Protein AF-A0A6N9FFL3-F1 (afdb_monomer_lite)

Radius of gyration: 21.03 Å; chains: 1; bounding box: 51×29×60 Å

Foldseek 3Di:
DDDDLVNLLPDLDQDAAEDEEEPVRCPDPCNVVVVVVCVLQQHWYWYAYPVRDIDTPGGGDRNLLHDHPVNVVVLCPPPDPVLSVQLVVLVVVCSVPLLSSLQSLLVSLLLLLLQLVVQCCVVVQDPPVCNPDDSLVSLVVLLVRPLLVVLNVLSVLNNVLCVPRNVLSPDDQPDDVSVSVNVSCSNVSSSSSSVSLVSNLVSSVVSPGNSDGDDD

Structure (mmCIF, N/CA/C/O backbone):
data_AF-A0A6N9FFL3-F1
#
_entry.id   AF-A0A6N9FFL3-F1
#
loop_
_atom_site.group_PDB
_atom_site.id
_atom_site.type_symbol
_atom_site.label_atom_id
_atom_site.label_alt_id
_atom_site.label_comp_id
_atom_site.label_asym_id
_atom_site.label_entity_id
_atom_site.label_seq_id
_atom_site.pdbx_PDB_ins_code
_atom_site.Cartn_x
_atom_site.Cartn_y
_atom_site.Cartn_z
_atom_site.occupancy
_atom_site.B_iso_or_equiv
_atom_site.auth_seq_id
_atom_site.auth_comp_id
_atom_site.auth_asym_id
_atom_site.auth_atom_id
_atom_site.pdbx_PDB_model_num
ATOM 1 N N . MET A 1 1 ? -29.767 -11.881 19.575 1.00 35.44 1 MET A N 1
ATOM 2 C CA . MET A 1 1 ? -29.289 -12.276 18.231 1.00 35.44 1 MET A CA 1
ATOM 3 C C . MET A 1 1 ? -27.770 -12.431 18.293 1.00 35.44 1 MET A C 1
ATOM 5 O O . MET A 1 1 ? -27.096 -11.441 18.534 1.00 35.44 1 MET A O 1
ATOM 9 N N . LYS A 1 2 ? -27.218 -13.652 18.190 1.00 40.00 2 LYS A N 1
ATOM 10 C CA . LYS A 1 2 ? -25.757 -13.858 18.098 1.00 40.00 2 LYS A CA 1
ATOM 11 C C . LYS A 1 2 ? -25.355 -13.720 16.627 1.00 40.00 2 LYS A C 1
ATOM 13 O O . LYS A 1 2 ? -25.460 -14.690 15.888 1.00 40.00 2 LYS A O 1
ATOM 18 N N . LEU A 1 3 ? -24.954 -12.523 16.206 1.00 45.78 3 LEU A N 1
ATOM 19 C CA . LEU A 1 3 ? -24.340 -12.321 14.891 1.00 45.78 3 LEU A CA 1
ATOM 20 C C . LEU A 1 3 ? -22.931 -12.921 14.914 1.00 45.78 3 LEU A C 1
ATOM 22 O O . LEU A 1 3 ? -22.097 -12.500 15.717 1.00 45.78 3 LEU A O 1
ATOM 26 N N . LYS A 1 4 ? -22.659 -13.924 14.072 1.00 58.00 4 LYS A N 1
ATOM 27 C CA . LYS A 1 4 ? -21.290 -14.424 13.887 1.00 58.00 4 LYS A CA 1
ATOM 28 C C . LYS A 1 4 ? -20.550 -13.463 12.960 1.00 58.00 4 LYS A C 1
ATOM 30 O O . LYS A 1 4 ? -21.136 -12.936 12.022 1.00 58.00 4 LYS A O 1
ATOM 35 N N . SER A 1 5 ? -19.249 -13.265 13.181 1.00 54.56 5 SER A N 1
ATOM 36 C CA . SER A 1 5 ? -18.427 -12.345 12.371 1.00 54.56 5 SER A CA 1
ATOM 37 C C . SER A 1 5 ? -18.530 -12.611 10.858 1.00 54.56 5 SER A C 1
ATOM 39 O O . SER A 1 5 ? -18.576 -11.663 10.079 1.00 54.56 5 SER A O 1
ATOM 41 N N . ASN A 1 6 ? -18.648 -13.880 10.445 1.00 58.22 6 ASN A N 1
ATOM 42 C CA . ASN A 1 6 ? -18.834 -14.247 9.037 1.00 58.22 6 ASN A CA 1
ATOM 43 C C . ASN A 1 6 ? -20.167 -13.770 8.445 1.00 58.22 6 ASN A C 1
ATOM 45 O O . ASN A 1 6 ? -20.182 -13.369 7.285 1.00 58.22 6 ASN A O 1
ATOM 49 N N . ASP A 1 7 ? -21.249 -13.754 9.225 1.00 58.28 7 ASP A N 1
ATOM 50 C CA . ASP A 1 7 ? -22.569 -13.323 8.748 1.00 58.28 7 ASP A CA 1
ATOM 51 C C . ASP A 1 7 ? -22.580 -11.809 8.486 1.00 58.28 7 ASP A C 1
ATOM 53 O O . ASP A 1 7 ? -23.215 -11.328 7.554 1.00 58.28 7 ASP A O 1
ATOM 57 N N . VAL A 1 8 ? -21.810 -11.051 9.276 1.00 58.59 8 VAL A N 1
ATOM 58 C CA . VAL A 1 8 ? -21.695 -9.591 9.148 1.00 58.59 8 VAL A CA 1
ATOM 59 C C . VAL A 1 8 ? -20.849 -9.181 7.939 1.00 58.59 8 VAL A C 1
ATOM 61 O O . VAL A 1 8 ? -21.113 -8.153 7.322 1.00 58.59 8 VAL A O 1
ATOM 64 N N . ARG A 1 9 ? -19.854 -9.995 7.561 1.00 55.69 9 ARG A N 1
ATOM 65 C CA . ARG A 1 9 ? -18.986 -9.742 6.394 1.00 55.69 9 ARG A CA 1
ATOM 66 C C . ARG A 1 9 ? -19.702 -9.904 5.051 1.00 55.69 9 ARG A C 1
ATOM 68 O O . ARG A 1 9 ? -19.214 -9.381 4.058 1.00 55.69 9 ARG A O 1
ATOM 75 N N . GLN A 1 10 ? -20.819 -10.633 5.017 1.00 58.97 10 GLN A N 1
ATOM 76 C CA . GLN A 1 10 ? -21.614 -10.857 3.804 1.00 58.97 10 GLN A CA 1
ATOM 77 C C . GLN A 1 10 ? -22.706 -9.802 3.597 1.00 58.97 10 GLN A C 1
ATOM 79 O O . GLN A 1 10 ? -23.387 -9.816 2.572 1.00 58.97 10 GLN A O 1
ATOM 84 N N . VAL A 1 11 ? -22.893 -8.884 4.552 1.00 59.69 11 VAL A N 1
ATOM 85 C CA . VAL A 1 11 ? -23.876 -7.813 4.405 1.00 59.69 11 VAL A CA 1
ATOM 86 C C . VAL A 1 11 ? -23.344 -6.797 3.392 1.00 59.69 11 VAL A C 1
ATOM 88 O O . VAL A 1 11 ? -22.235 -6.295 3.569 1.00 59.69 11 VAL A O 1
ATOM 91 N N . PRO A 1 12 ? -24.113 -6.461 2.339 1.00 55.09 12 PRO A N 1
ATOM 92 C CA . PRO A 1 12 ? -23.655 -5.523 1.316 1.00 55.09 12 PRO A CA 1
ATOM 93 C C . PRO A 1 12 ? -23.400 -4.126 1.900 1.00 55.09 12 PRO A C 1
ATOM 95 O O . PRO A 1 12 ? -22.495 -3.417 1.482 1.00 55.09 12 PRO A O 1
ATOM 98 N N . GLN A 1 13 ? -24.155 -3.721 2.919 1.00 64.44 13 GLN A N 1
ATOM 99 C CA . GLN A 1 13 ? -23.981 -2.417 3.550 1.00 64.44 13 GLN A CA 1
ATOM 100 C C . GLN A 1 13 ? -22.823 -2.425 4.564 1.00 64.44 13 GLN A C 1
ATOM 102 O O . GLN A 1 13 ? -22.714 -3.369 5.347 1.00 64.44 13 GLN A O 1
ATOM 107 N N . PRO A 1 14 ? -21.984 -1.369 4.616 1.00 69.44 14 PRO A N 1
ATOM 108 C CA . PRO A 1 14 ? -20.939 -1.255 5.626 1.00 69.44 14 PRO A CA 1
ATOM 109 C C . PRO A 1 14 ? -21.555 -1.228 7.030 1.00 69.44 14 PRO A C 1
ATOM 111 O O . PRO A 1 14 ? -22.291 -0.305 7.371 1.00 69.44 14 PRO A O 1
ATOM 114 N N . ILE A 1 15 ? -21.247 -2.234 7.851 1.00 76.06 15 ILE A N 1
ATOM 115 C CA . ILE A 1 15 ? -21.696 -2.298 9.246 1.00 76.06 15 ILE A CA 1
ATOM 116 C C . ILE A 1 15 ? -20.574 -1.811 10.156 1.00 76.06 15 ILE A C 1
ATOM 118 O O . ILE A 1 15 ? -19.506 -2.423 10.214 1.00 76.06 15 ILE A O 1
ATOM 122 N N . ALA A 1 16 ? -20.846 -0.737 10.892 1.00 83.94 16 ALA A N 1
ATOM 123 C CA . ALA A 1 16 ? -20.054 -0.297 12.032 1.00 83.94 16 ALA A CA 1
ATOM 124 C C . ALA A 1 16 ? -20.687 -0.844 13.319 1.00 83.94 16 ALA A C 1
ATOM 126 O O . ALA A 1 16 ? -21.899 -0.731 13.508 1.00 83.94 16 ALA A O 1
ATOM 127 N N . ILE A 1 17 ? -19.882 -1.446 14.198 1.00 85.50 17 ILE A N 1
ATOM 128 C CA . ILE A 1 17 ? -20.358 -1.973 15.482 1.00 85.50 17 ILE A CA 1
ATOM 129 C C . ILE A 1 17 ? -19.698 -1.195 16.608 1.00 85.50 17 ILE A C 1
ATOM 131 O O . ILE A 1 17 ? -18.473 -1.137 16.682 1.00 85.50 17 ILE A O 1
ATOM 135 N N . TYR A 1 18 ? -20.517 -0.654 17.503 1.00 89.94 18 TYR A N 1
ATOM 136 C CA . TYR A 1 18 ? -20.064 -0.001 18.722 1.00 89.94 18 TYR A CA 1
ATOM 137 C C . TYR A 1 18 ? -20.365 -0.882 19.930 1.00 89.94 18 TYR A C 1
ATOM 139 O O . TYR A 1 18 ? -21.498 -1.327 20.125 1.00 89.94 18 TYR A O 1
ATOM 147 N N . ALA A 1 19 ? -19.343 -1.127 20.743 1.00 91.06 19 ALA A N 1
ATOM 148 C CA . ALA A 1 19 ? -19.513 -1.592 22.107 1.00 91.06 19 ALA A CA 1
ATOM 149 C C . ALA A 1 19 ? -19.727 -0.378 23.020 1.00 91.06 19 ALA A C 1
ATOM 151 O O . ALA A 1 19 ? -19.145 0.685 22.803 1.00 91.06 19 ALA A O 1
ATOM 152 N N . VAL A 1 20 ? -20.555 -0.545 24.047 1.00 91.31 20 VAL A N 1
ATOM 153 C CA . VAL A 1 20 ? -20.794 0.478 25.068 1.00 91.31 20 VAL A CA 1
ATOM 154 C C . VAL A 1 20 ? -20.274 -0.057 26.393 1.00 91.31 20 VAL A C 1
ATOM 156 O O . VAL A 1 20 ? -20.607 -1.179 26.776 1.00 91.31 20 VAL A O 1
ATOM 159 N N . CYS A 1 21 ? -19.435 0.720 27.073 1.00 91.25 21 CYS A N 1
ATOM 160 C CA . CYS A 1 21 ? -18.782 0.319 28.314 1.00 91.25 21 CYS A CA 1
ATOM 161 C C . CYS A 1 21 ? -18.837 1.461 29.342 1.00 91.25 21 CYS A C 1
ATOM 163 O O . CYS A 1 21 ? -18.486 2.589 29.000 1.00 91.25 21 CYS A O 1
ATOM 165 N N . PRO A 1 22 ? -19.242 1.210 30.598 1.00 93.06 22 PRO A N 1
ATOM 166 C CA . PRO A 1 22 ? -19.083 2.194 31.665 1.00 93.06 22 PRO A CA 1
ATOM 167 C C . PRO A 1 22 ? -17.603 2.540 31.884 1.00 93.06 22 PRO A C 1
ATOM 169 O O . PRO A 1 22 ? -16.758 1.641 31.873 1.00 93.06 22 PRO A O 1
ATOM 172 N N . GLU A 1 23 ? -17.270 3.807 32.140 1.00 88.94 23 GLU A N 1
ATOM 173 C CA . GLU A 1 23 ? -15.870 4.228 32.354 1.00 88.94 23 GLU A CA 1
ATOM 174 C C . GLU A 1 23 ? -15.169 3.432 33.464 1.00 88.94 23 GLU A C 1
ATOM 176 O O . GLU A 1 23 ? -14.036 2.973 33.307 1.00 88.94 23 GLU A O 1
ATOM 181 N N . GLU A 1 24 ? -15.881 3.186 34.559 1.00 87.50 24 GLU A N 1
ATOM 182 C CA . GLU A 1 24 ? -15.395 2.425 35.712 1.00 87.50 24 GLU A CA 1
ATOM 183 C C . GLU A 1 24 ? -15.073 0.969 35.365 1.00 87.50 24 GLU A C 1
ATOM 185 O O . GLU A 1 24 ? -14.197 0.347 35.969 1.00 87.50 24 GLU A O 1
ATOM 190 N N . ALA A 1 25 ? -15.780 0.400 34.384 1.00 87.50 25 ALA A N 1
ATOM 191 C CA . ALA A 1 25 ? -15.525 -0.956 33.933 1.00 87.50 25 ALA A CA 1
ATOM 192 C C . ALA A 1 25 ? -14.205 -1.030 33.157 1.00 87.50 25 ALA A C 1
ATOM 194 O O . ALA A 1 25 ? -13.466 -1.991 33.351 1.00 87.50 25 ALA A O 1
ATOM 195 N N . LEU A 1 26 ? -13.856 -0.010 32.365 1.00 87.81 26 LEU A N 1
ATOM 196 C CA . LEU A 1 26 ? -12.582 0.031 31.640 1.00 87.81 26 LEU A CA 1
ATOM 197 C C . LEU A 1 26 ? -11.368 0.114 32.584 1.00 87.81 26 LEU A C 1
ATOM 199 O O . LEU A 1 26 ? -10.309 -0.425 32.265 1.00 87.81 26 LEU A O 1
ATOM 203 N N . ALA A 1 27 ? -11.527 0.742 33.753 1.00 85.81 27 ALA A N 1
ATOM 204 C CA . ALA A 1 27 ? -10.471 0.863 34.760 1.00 85.81 27 ALA A CA 1
ATOM 205 C C . ALA A 1 27 ? -10.121 -0.469 35.456 1.00 85.81 27 ALA A C 1
ATOM 207 O O . ALA A 1 27 ? -9.099 -0.561 36.141 1.00 85.81 27 ALA A O 1
ATOM 208 N N . LYS A 1 28 ? -10.941 -1.518 35.295 1.00 90.88 28 LYS A N 1
ATOM 209 C CA . LYS A 1 28 ? -10.678 -2.829 35.903 1.00 90.88 28 LYS A CA 1
ATOM 210 C C . LYS A 1 28 ? -9.479 -3.522 35.235 1.00 90.88 28 LYS A C 1
ATOM 212 O O . LYS A 1 28 ? -9.299 -3.410 34.017 1.00 90.88 28 LYS A O 1
ATOM 217 N N . PRO A 1 29 ? -8.686 -4.308 35.990 1.00 88.75 29 PRO A N 1
ATOM 218 C CA . PRO A 1 29 ? -7.559 -5.050 35.434 1.00 88.75 29 PRO A CA 1
ATOM 219 C C . PRO A 1 29 ? -7.961 -5.896 34.218 1.00 88.75 29 PRO A C 1
ATOM 221 O O . PRO A 1 29 ? -8.961 -6.611 34.246 1.00 88.75 29 PRO A O 1
ATOM 224 N N . GLY A 1 30 ? -7.182 -5.800 33.139 1.00 86.12 30 GLY A N 1
ATOM 225 C CA . GLY A 1 30 ? -7.401 -6.549 31.896 1.00 86.12 30 GLY A CA 1
ATOM 226 C C . GLY A 1 30 ? -8.416 -5.939 30.920 1.00 86.12 30 GLY A C 1
ATOM 227 O O . GLY A 1 30 ? -8.381 -6.286 29.742 1.00 86.12 30 GLY A O 1
ATOM 228 N N . GLN A 1 31 ? -9.254 -4.985 31.335 1.00 89.00 31 GLN A N 1
ATOM 229 C CA . GLN A 1 31 ? -10.282 -4.409 30.452 1.00 89.00 31 GLN A CA 1
ATOM 230 C C . GLN A 1 31 ? -9.704 -3.485 29.378 1.00 89.00 31 GLN A C 1
ATOM 232 O O . GLN A 1 31 ? -10.221 -3.436 28.265 1.00 89.00 31 GLN A O 1
ATOM 237 N N . VAL A 1 32 ? -8.566 -2.842 29.653 1.00 86.94 32 VAL A N 1
ATOM 238 C CA . VAL A 1 32 ? -7.787 -2.127 28.628 1.00 86.94 32 VAL A CA 1
ATOM 239 C C . VAL A 1 32 ? -7.285 -3.084 27.539 1.00 86.94 32 VAL A C 1
ATOM 241 O O . VAL A 1 32 ? -7.298 -2.750 26.362 1.00 86.94 32 VAL A O 1
ATOM 244 N N . ALA A 1 33 ? -6.868 -4.303 27.894 1.00 88.38 33 ALA A N 1
ATOM 245 C CA . ALA A 1 33 ? -6.424 -5.274 26.895 1.00 88.38 33 ALA A CA 1
ATOM 246 C C . ALA A 1 33 ? -7.600 -5.782 26.041 1.00 88.38 33 ALA A C 1
ATOM 248 O O . ALA A 1 33 ? -7.456 -5.941 24.830 1.00 88.38 33 ALA A O 1
ATOM 249 N N . GLU A 1 34 ? -8.770 -5.996 26.647 1.00 87.88 34 GLU A N 1
ATOM 250 C CA . GLU A 1 34 ? -9.991 -6.362 25.917 1.00 87.88 34 GLU A CA 1
ATOM 251 C C . GLU A 1 34 ? -10.486 -5.231 25.004 1.00 87.88 34 GLU A C 1
ATOM 253 O O . GLU A 1 34 ? -10.875 -5.494 23.865 1.00 87.88 34 GLU A O 1
ATOM 258 N N . SER A 1 35 ? -10.405 -3.967 25.432 1.00 88.75 35 SER A N 1
ATOM 259 C CA . SER A 1 35 ? -10.767 -2.837 24.567 1.00 88.75 35 SER A CA 1
ATOM 260 C C . SER A 1 35 ? -9.834 -2.717 23.360 1.00 88.75 35 SER A C 1
ATOM 262 O O . SER A 1 35 ? -10.303 -2.492 22.245 1.00 88.75 35 SER A O 1
ATOM 264 N N . LEU A 1 36 ? -8.534 -2.972 23.533 1.00 87.75 36 LEU A N 1
ATOM 265 C CA . LEU A 1 36 ? -7.585 -3.032 22.418 1.00 87.75 36 LEU A CA 1
ATOM 266 C C . LEU A 1 36 ? -7.882 -4.199 21.459 1.00 87.75 36 LEU A C 1
ATOM 268 O O . LEU A 1 36 ? -7.713 -4.045 20.249 1.00 87.75 36 LEU A O 1
ATOM 272 N N . LYS A 1 37 ? -8.381 -5.344 21.952 1.00 87.00 37 LYS A N 1
ATOM 273 C CA . LYS A 1 37 ? -8.855 -6.443 21.085 1.00 87.00 37 LYS A CA 1
ATOM 274 C C . LYS A 1 37 ? -10.088 -6.039 20.277 1.00 87.00 37 LYS A C 1
ATOM 276 O O . LYS A 1 37 ? -10.155 -6.339 19.087 1.00 87.00 37 LYS A O 1
ATOM 281 N N . LEU A 1 38 ? -11.042 -5.340 20.898 1.00 86.94 38 LEU A N 1
ATOM 282 C CA . LEU A 1 38 ? -12.211 -4.793 20.200 1.00 86.94 38 LEU A CA 1
ATOM 283 C C . LEU A 1 38 ? -11.777 -3.845 19.077 1.00 86.94 38 LEU A C 1
ATOM 285 O O . LEU A 1 38 ? -12.200 -4.020 17.932 1.00 86.94 38 LEU A O 1
ATOM 289 N N . GLN A 1 39 ? -10.865 -2.919 19.379 1.00 87.19 39 GLN A N 1
ATOM 290 C CA . GLN A 1 39 ? -10.300 -1.997 18.395 1.00 87.19 39 GLN A CA 1
ATOM 291 C C . GLN A 1 39 ? -9.604 -2.743 17.247 1.00 87.19 39 GLN A C 1
ATOM 293 O O . GLN A 1 39 ? -9.833 -2.438 16.077 1.00 87.19 39 GLN A O 1
ATOM 298 N N . ALA A 1 40 ? -8.796 -3.763 17.557 1.00 81.62 40 ALA A N 1
ATOM 299 C CA . ALA A 1 40 ? -8.107 -4.580 16.557 1.00 81.62 40 ALA A CA 1
ATOM 300 C C . ALA A 1 40 ? -9.072 -5.338 15.627 1.00 81.62 40 ALA A C 1
ATOM 302 O O . ALA A 1 40 ? -8.718 -5.666 14.495 1.00 81.62 40 ALA A O 1
ATOM 303 N N . HIS A 1 41 ? -10.294 -5.608 16.088 1.00 83.00 41 HIS A N 1
ATOM 304 C CA . HIS A 1 41 ? -11.349 -6.246 15.303 1.00 83.00 41 HIS A CA 1
ATOM 305 C C . HIS A 1 41 ? -12.277 -5.238 14.597 1.00 83.00 41 HIS A C 1
ATOM 307 O O . HIS A 1 41 ? -13.244 -5.654 13.959 1.00 83.00 41 HIS A O 1
ATOM 313 N N . GLY A 1 42 ? -11.989 -3.933 14.685 1.00 79.81 42 GLY A N 1
ATOM 314 C CA . GLY A 1 42 ? -12.743 -2.857 14.034 1.00 79.81 42 GLY A CA 1
ATOM 315 C C . GLY A 1 42 ? -13.984 -2.384 14.788 1.00 79.81 42 GLY A C 1
ATOM 316 O O . GLY A 1 42 ? -14.755 -1.591 14.252 1.00 79.81 42 GLY A O 1
ATOM 317 N N . PHE A 1 43 ? -14.194 -2.842 16.022 1.00 88.12 43 PHE A N 1
ATOM 318 C CA . PHE A 1 43 ? -15.274 -2.325 16.854 1.00 88.12 43 PHE A CA 1
ATOM 319 C C . PHE A 1 43 ? -14.927 -0.913 17.321 1.00 88.12 43 PHE A C 1
ATOM 321 O O . PHE A 1 43 ? -13.774 -0.624 17.634 1.00 88.12 43 PHE A O 1
ATOM 328 N N . GLY A 1 44 ? -15.938 -0.054 17.400 1.00 90.31 44 GLY A N 1
ATOM 329 C CA . GLY A 1 44 ? -15.859 1.209 18.121 1.00 90.31 44 GLY A CA 1
ATOM 330 C C . GLY A 1 44 ? -16.170 0.990 19.594 1.00 90.31 44 GLY A C 1
ATOM 331 O O . GLY A 1 44 ? -16.872 0.038 19.952 1.00 90.31 44 GLY A O 1
ATOM 332 N N . LEU A 1 45 ? -15.676 1.875 20.453 1.00 93.31 45 LEU A N 1
ATOM 333 C CA . LEU A 1 45 ? -16.001 1.851 21.875 1.00 93.31 45 LEU A CA 1
ATOM 334 C C . LEU A 1 45 ? -16.514 3.212 22.321 1.00 93.31 45 LEU A C 1
ATOM 336 O O . LEU A 1 45 ? -15.807 4.217 22.233 1.00 93.31 45 LEU A O 1
ATOM 340 N N . LEU A 1 46 ? -17.738 3.210 22.839 1.00 94.81 46 LEU A N 1
ATOM 341 C CA . LEU A 1 46 ? -18.333 4.338 23.538 1.00 94.81 46 LEU A CA 1
ATOM 342 C C . LEU A 1 46 ? -18.191 4.106 25.039 1.00 94.81 46 LEU A C 1
ATOM 344 O O . LEU A 1 46 ? -18.581 3.056 25.557 1.00 94.81 46 LEU A O 1
ATOM 348 N N . LEU A 1 47 ? -17.629 5.092 25.725 1.00 94.06 47 LEU A N 1
ATOM 349 C CA . LEU A 1 47 ? -17.574 5.138 27.174 1.00 94.06 47 LEU A CA 1
ATOM 350 C C . LEU A 1 47 ? -18.743 5.942 27.708 1.00 94.06 47 LEU A C 1
ATOM 352 O O . LEU A 1 47 ? -19.033 7.009 27.177 1.00 94.06 47 LEU A O 1
ATOM 356 N N . VAL A 1 48 ? -19.393 5.430 28.747 1.00 93.75 48 VAL A N 1
ATOM 357 C CA . VAL A 1 48 ? -20.492 6.116 29.432 1.00 93.75 48 VAL A CA 1
ATOM 358 C C . VAL A 1 48 ? -20.072 6.393 30.865 1.00 93.75 48 VAL A C 1
ATOM 360 O O . VAL A 1 48 ? -19.637 5.480 31.573 1.00 93.75 48 VAL A O 1
ATOM 363 N N . ASP A 1 49 ? -20.168 7.651 31.275 1.00 92.38 49 ASP A N 1
ATOM 364 C CA . ASP A 1 49 ? -19.882 8.056 32.646 1.00 92.38 49 ASP A CA 1
ATOM 365 C C . ASP A 1 49 ? -21.092 7.845 33.577 1.00 92.38 49 ASP A C 1
ATOM 367 O O . ASP A 1 49 ? -22.181 7.441 33.162 1.00 92.38 49 ASP A O 1
ATOM 371 N N . LEU A 1 50 ? -20.903 8.134 34.865 1.00 89.44 50 LEU A N 1
ATOM 372 C CA . LEU A 1 50 ? -21.948 8.008 35.886 1.00 89.44 50 LEU A CA 1
ATOM 373 C C . LEU A 1 50 ? -23.131 8.968 35.697 1.00 89.44 50 LEU A C 1
ATOM 375 O O . LEU A 1 50 ? -24.206 8.730 36.244 1.00 89.44 50 LEU A O 1
ATOM 379 N N . THR A 1 51 ? -22.944 10.051 34.944 1.00 92.00 51 THR A N 1
ATOM 380 C CA . THR A 1 51 ? -23.999 11.024 34.628 1.00 92.00 51 THR A CA 1
ATOM 381 C C . THR A 1 51 ? -24.777 10.647 33.367 1.00 92.00 51 THR A C 1
ATOM 383 O O . THR A 1 51 ? -25.747 11.316 33.014 1.00 92.00 51 THR A O 1
ATOM 386 N N . GLY A 1 52 ? -24.382 9.555 32.703 1.00 88.31 52 GLY A N 1
ATOM 387 C CA . GLY A 1 52 ? -24.967 9.092 31.453 1.00 88.31 52 GLY A CA 1
ATOM 388 C C . GLY A 1 52 ? -24.417 9.803 30.217 1.00 88.31 52 GLY A C 1
ATOM 389 O O . GLY A 1 52 ? -24.964 9.605 29.130 1.00 88.31 52 GLY A O 1
ATOM 390 N N . GLN A 1 53 ? -23.355 10.610 30.335 1.00 93.19 53 GLN A N 1
ATOM 391 C CA . GLN A 1 53 ? -22.705 11.181 29.158 1.00 93.19 53 GLN A CA 1
ATOM 392 C C . GLN A 1 53 ? -21.860 10.128 28.453 1.00 93.19 53 GLN A C 1
ATOM 394 O O . GLN A 1 53 ? -21.061 9.420 29.067 1.00 93.19 53 GLN A O 1
ATOM 399 N N . ALA A 1 54 ? -22.042 10.044 27.136 1.00 93.06 54 ALA A N 1
ATOM 400 C CA . ALA A 1 54 ? -21.296 9.147 26.275 1.00 93.06 54 ALA A CA 1
ATOM 401 C C . ALA A 1 54 ? -20.168 9.900 25.560 1.00 93.06 54 ALA A C 1
ATOM 403 O O . ALA A 1 54 ? -20.405 10.938 24.940 1.00 93.06 54 ALA A O 1
ATOM 404 N N . ARG A 1 55 ? -18.957 9.339 25.576 1.00 93.00 55 ARG A N 1
ATOM 405 C CA . ARG A 1 55 ? -17.831 9.791 24.750 1.00 93.00 55 ARG A CA 1
ATOM 406 C C . ARG A 1 55 ? -17.254 8.642 23.939 1.00 93.00 55 ARG A C 1
ATOM 408 O O . ARG A 1 55 ? -17.168 7.512 24.411 1.00 93.00 55 ARG A O 1
ATOM 415 N N . GLU A 1 56 ? -16.823 8.929 22.720 1.00 92.31 56 GLU A N 1
ATOM 416 C CA . GLU A 1 56 ? -16.118 7.947 21.900 1.00 92.31 56 GLU A CA 1
ATOM 417 C C . GLU A 1 56 ? -14.671 7.804 22.391 1.00 92.31 56 GLU A C 1
ATOM 419 O O . GLU A 1 56 ? -13.949 8.795 22.505 1.00 92.31 56 GLU A O 1
ATOM 424 N N . LEU A 1 57 ? -14.245 6.575 22.703 1.00 90.38 57 LEU A N 1
ATOM 425 C CA . LEU A 1 57 ? -12.837 6.286 22.987 1.00 90.38 57 LEU A CA 1
ATOM 426 C C . LEU A 1 57 ? -12.061 6.025 21.694 1.00 90.38 57 LEU A C 1
ATOM 428 O O . LEU A 1 57 ? -10.951 6.521 21.523 1.00 90.38 57 LEU A O 1
ATOM 432 N N . PHE A 1 58 ? -12.648 5.241 20.791 1.00 88.31 58 PHE A N 1
ATOM 433 C CA . PHE A 1 58 ? -12.166 5.064 19.425 1.00 88.31 58 PHE A CA 1
ATOM 434 C C . PHE A 1 58 ? -13.335 4.742 18.482 1.00 88.31 58 PHE A C 1
ATOM 436 O O . PHE A 1 58 ? -14.280 4.055 18.896 1.00 88.31 58 PHE A O 1
ATOM 443 N N . PRO A 1 59 ? -13.272 5.210 17.223 1.00 87.19 59 PRO A N 1
ATOM 444 C CA . PRO A 1 59 ? -14.329 4.994 16.246 1.00 87.19 59 PRO A CA 1
ATOM 445 C C . PRO A 1 59 ? -14.369 3.544 15.771 1.00 87.19 59 PRO A C 1
ATOM 447 O O . PRO A 1 59 ? -13.358 2.837 15.770 1.00 87.19 59 PRO A O 1
ATOM 450 N N . ALA A 1 60 ? -15.545 3.110 15.324 1.00 86.56 60 ALA A N 1
ATOM 451 C CA . ALA A 1 60 ? -15.691 1.837 14.635 1.00 86.56 60 ALA A CA 1
ATOM 452 C C . ALA A 1 60 ? -15.148 1.933 13.203 1.00 86.56 60 ALA A C 1
ATOM 454 O O . ALA A 1 60 ? -15.391 2.911 12.495 1.00 86.56 60 ALA A O 1
ATOM 455 N N . ILE A 1 61 ? -14.487 0.871 12.747 1.00 82.75 61 ILE A N 1
ATOM 456 C CA . ILE A 1 61 ? -14.149 0.679 11.337 1.00 82.75 61 ILE A CA 1
ATOM 457 C C . ILE A 1 61 ? -15.215 -0.255 10.763 1.00 82.75 61 ILE A C 1
ATOM 459 O O . ILE A 1 61 ? -15.429 -1.333 11.326 1.00 82.75 61 ILE A O 1
ATOM 463 N N . PRO A 1 62 ? -15.894 0.100 9.655 1.00 81.00 62 PRO A N 1
ATOM 464 C CA . PRO A 1 62 ? -16.851 -0.808 9.042 1.00 81.00 62 PRO A CA 1
ATOM 465 C C . PRO A 1 62 ? -16.215 -2.178 8.807 1.00 81.00 62 PRO A C 1
ATOM 467 O O . PRO A 1 62 ? -15.117 -2.259 8.262 1.00 81.00 62 PRO A O 1
ATOM 470 N N . LEU A 1 63 ? -16.882 -3.261 9.203 1.00 77.31 63 LEU A N 1
ATOM 471 C CA . LEU A 1 63 ? -16.241 -4.582 9.266 1.00 77.31 63 LEU A CA 1
ATOM 472 C C . LEU A 1 63 ? -15.725 -5.084 7.911 1.00 77.31 63 LEU A C 1
ATOM 474 O O . LEU A 1 63 ? -14.711 -5.776 7.855 1.00 77.31 63 LEU A O 1
ATOM 478 N N . VAL A 1 64 ? -16.378 -4.684 6.819 1.00 77.81 64 VAL A N 1
ATOM 479 C CA . VAL A 1 64 ? -15.927 -4.943 5.441 1.00 77.81 64 VAL A CA 1
ATOM 480 C C . VAL A 1 64 ? -14.592 -4.256 5.108 1.00 77.81 64 VAL A C 1
ATOM 482 O O . VAL A 1 64 ? -13.857 -4.721 4.244 1.00 77.81 64 VAL A O 1
ATOM 485 N N . GLN A 1 65 ? -14.248 -3.182 5.822 1.00 83.50 65 GLN A N 1
ATOM 486 C CA . GLN A 1 65 ? -13.004 -2.428 5.671 1.00 83.50 65 GLN A CA 1
ATOM 487 C C . GLN A 1 65 ? -11.892 -2.892 6.612 1.00 83.50 65 GLN A C 1
ATOM 489 O O . GLN A 1 65 ? -10.751 -2.475 6.435 1.00 83.50 65 GLN A O 1
ATOM 494 N N . VAL A 1 66 ? -12.172 -3.762 7.586 1.00 86.44 66 VAL A N 1
ATOM 495 C CA . VAL A 1 66 ? -1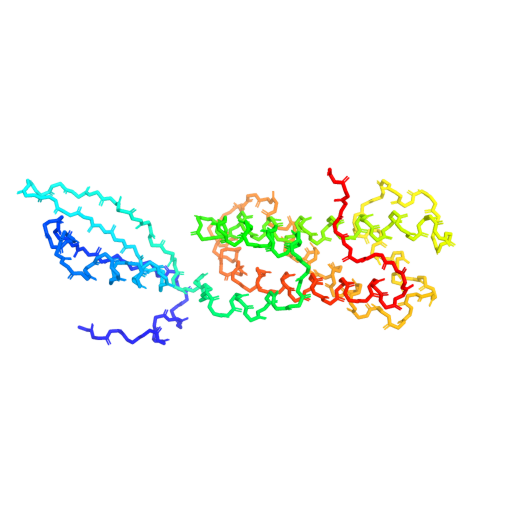1.160 -4.211 8.549 1.00 86.44 66 VAL A CA 1
ATOM 496 C C . VAL A 1 66 ? -10.099 -5.066 7.855 1.00 86.44 66 VAL A C 1
ATOM 498 O O . VAL A 1 66 ? -10.392 -6.075 7.208 1.00 86.44 66 VAL A O 1
ATOM 501 N N . ILE A 1 67 ? -8.841 -4.676 8.045 1.00 88.94 67 ILE A N 1
ATOM 502 C CA . ILE A 1 67 ? -7.667 -5.472 7.695 1.00 88.94 67 ILE A CA 1
ATOM 503 C C . ILE A 1 67 ? -7.032 -5.924 9.016 1.00 88.94 67 ILE A C 1
ATOM 505 O O . ILE A 1 67 ? -6.495 -5.088 9.747 1.00 88.94 67 ILE A O 1
ATOM 509 N N . PRO A 1 68 ? -7.109 -7.221 9.361 1.00 87.69 68 PRO A N 1
ATOM 510 C CA . PRO A 1 68 ? -6.452 -7.767 10.539 1.00 87.69 68 PRO A CA 1
ATOM 511 C C . PRO A 1 68 ? -4.952 -7.470 10.538 1.00 87.69 68 PRO A C 1
ATOM 513 O O . PRO A 1 68 ? -4.281 -7.560 9.508 1.00 87.69 68 PRO A O 1
ATOM 516 N N . GLN A 1 69 ? -4.401 -7.170 11.714 1.00 86.94 69 GLN A N 1
ATOM 517 C CA . GLN A 1 69 ? -2.992 -6.799 11.824 1.00 86.94 69 GLN A CA 1
ATOM 518 C C . GLN A 1 69 ? -2.041 -7.927 11.396 1.00 86.94 69 GLN A C 1
ATOM 520 O O . GLN A 1 69 ? -0.968 -7.648 10.865 1.00 86.94 69 GLN A O 1
ATOM 525 N N . ASP A 1 70 ? -2.432 -9.187 11.579 1.00 88.25 70 ASP A N 1
ATOM 526 C CA . ASP A 1 70 ? -1.633 -10.332 11.139 1.00 88.25 70 ASP A CA 1
ATOM 527 C C . ASP A 1 70 ? -1.635 -10.486 9.612 1.00 88.25 70 ASP A C 1
ATOM 529 O O . ASP A 1 70 ? -0.573 -10.713 9.034 1.00 88.25 70 ASP A O 1
ATOM 533 N N . GLU A 1 71 ? -2.774 -10.242 8.948 1.00 90.94 71 GLU A N 1
ATOM 534 C CA . GLU A 1 71 ? -2.855 -10.187 7.477 1.00 90.94 71 GLU A CA 1
ATOM 535 C C . GLU A 1 71 ? -1.942 -9.072 6.940 1.00 90.94 71 GLU A C 1
ATOM 537 O O . GLU A 1 71 ? -1.149 -9.287 6.023 1.00 90.94 71 GLU A O 1
ATOM 542 N N . PHE A 1 72 ? -1.973 -7.890 7.565 1.00 93.19 72 PHE A N 1
ATOM 543 C CA . PHE A 1 72 ? -1.082 -6.786 7.208 1.00 93.19 72 PHE A CA 1
ATOM 544 C C . PHE A 1 72 ? 0.408 -7.134 7.408 1.00 93.19 72 PHE A C 1
ATOM 546 O O . PHE A 1 72 ? 1.239 -6.892 6.525 1.00 93.19 72 PHE A O 1
ATOM 553 N N . LYS A 1 73 ? 0.772 -7.731 8.551 1.00 92.56 73 LYS A N 1
ATOM 554 C CA . LYS A 1 73 ? 2.152 -8.166 8.841 1.00 92.56 73 LYS A CA 1
ATOM 555 C C . LYS A 1 73 ? 2.647 -9.204 7.836 1.00 92.56 73 LYS A C 1
ATOM 557 O O . LYS A 1 73 ? 3.802 -9.143 7.416 1.00 92.56 73 LYS A O 1
ATOM 562 N N . GLU A 1 74 ? 1.789 -10.137 7.438 1.00 92.38 74 GLU A N 1
ATOM 563 C CA . GLU A 1 74 ? 2.110 -11.139 6.425 1.00 92.38 74 GLU A CA 1
ATOM 564 C C . GLU A 1 74 ? 2.389 -10.482 5.066 1.00 92.38 74 GLU A C 1
ATOM 566 O O . GLU A 1 74 ? 3.441 -10.721 4.470 1.00 92.38 74 GLU A O 1
ATOM 571 N N . LYS A 1 75 ? 1.502 -9.587 4.609 1.00 91.94 75 LYS A N 1
ATOM 572 C CA . LYS A 1 75 ? 1.632 -8.886 3.318 1.00 91.94 75 LYS A CA 1
ATOM 573 C C . LYS A 1 75 ? 2.840 -7.948 3.246 1.00 91.94 75 LYS A C 1
ATOM 575 O O . LYS A 1 75 ? 3.339 -7.679 2.157 1.00 91.94 75 LYS A O 1
ATOM 580 N N . THR A 1 76 ? 3.327 -7.457 4.384 1.00 93.81 76 THR A N 1
ATOM 581 C CA . THR A 1 76 ? 4.490 -6.551 4.469 1.00 93.81 76 THR A CA 1
ATOM 582 C C . THR A 1 76 ? 5.813 -7.268 4.750 1.00 93.81 76 THR A C 1
ATOM 584 O O . THR A 1 76 ? 6.878 -6.636 4.846 1.00 93.81 76 THR A O 1
ATOM 587 N N . ARG A 1 77 ? 5.785 -8.601 4.854 1.00 92.44 77 ARG A N 1
ATOM 588 C CA . ARG A 1 77 ? 6.981 -9.418 5.046 1.00 92.44 77 ARG A CA 1
ATOM 589 C C . ARG A 1 77 ? 7.927 -9.264 3.851 1.00 92.44 77 ARG A C 1
ATOM 591 O O . ARG A 1 77 ? 7.518 -9.303 2.699 1.00 92.44 77 ARG A O 1
ATOM 598 N N . GLY A 1 78 ? 9.218 -9.074 4.127 1.00 88.25 78 GLY A N 1
ATOM 599 C CA . GLY A 1 78 ? 10.247 -8.909 3.088 1.00 88.25 78 GLY A CA 1
ATOM 600 C C . GLY A 1 78 ? 10.424 -7.481 2.549 1.00 88.25 78 GLY A C 1
ATOM 601 O O . GLY A 1 78 ? 11.388 -7.223 1.820 1.00 88.25 78 GLY A O 1
ATOM 602 N N . LEU A 1 79 ? 9.576 -6.524 2.950 1.00 91.19 79 LEU A N 1
ATOM 603 C CA . LEU A 1 79 ? 9.822 -5.103 2.684 1.00 91.19 79 LEU A CA 1
ATOM 604 C C . LEU A 1 79 ? 11.032 -4.603 3.491 1.00 91.19 79 LEU A C 1
ATOM 606 O O . LEU A 1 79 ? 11.259 -5.043 4.626 1.00 91.19 79 LEU A O 1
ATOM 610 N N . SER A 1 80 ? 11.800 -3.673 2.911 1.00 90.12 80 SER A N 1
ATOM 611 C CA . SER A 1 80 ? 12.906 -2.995 3.603 1.00 90.12 80 SER A CA 1
ATOM 612 C C . SER A 1 80 ? 12.383 -2.129 4.753 1.00 90.12 80 SER A C 1
ATOM 614 O O . SER A 1 80 ? 11.229 -1.714 4.725 1.00 90.12 80 SER A O 1
ATOM 616 N N . GLY A 1 81 ? 13.217 -1.828 5.757 1.00 90.62 81 GLY A N 1
ATOM 617 C CA . GLY A 1 81 ? 12.788 -1.076 6.948 1.00 90.62 81 GLY A CA 1
ATOM 618 C C . GLY A 1 81 ? 12.101 0.257 6.621 1.00 90.62 81 GLY A C 1
ATOM 619 O O . GLY A 1 81 ? 10.988 0.495 7.079 1.00 90.62 81 GLY A O 1
ATOM 620 N N . LYS A 1 82 ? 12.704 1.076 5.743 1.00 90.56 82 LYS A N 1
ATOM 621 C CA . LYS A 1 82 ? 12.134 2.370 5.315 1.00 90.56 82 LYS A CA 1
ATOM 622 C C . LYS A 1 82 ? 10.786 2.211 4.597 1.00 90.56 82 LYS A C 1
ATOM 624 O O . LYS A 1 82 ? 9.855 2.960 4.869 1.00 90.56 82 LYS A O 1
ATOM 629 N N . LEU A 1 83 ? 10.670 1.234 3.693 1.00 92.88 83 LEU A N 1
ATOM 630 C CA . LEU A 1 83 ? 9.425 0.990 2.958 1.00 92.88 83 LEU A CA 1
ATOM 631 C C . LEU A 1 83 ? 8.339 0.413 3.873 1.00 92.88 83 LEU A C 1
ATOM 633 O O . LEU A 1 83 ? 7.189 0.826 3.789 1.00 92.88 83 LEU A O 1
ATOM 637 N N . ARG A 1 84 ? 8.708 -0.495 4.781 1.00 94.50 84 ARG A N 1
ATOM 638 C CA . ARG A 1 84 ? 7.797 -1.056 5.780 1.00 94.50 84 ARG A CA 1
ATOM 639 C C . ARG A 1 84 ? 7.230 0.031 6.687 1.00 94.50 84 ARG A C 1
ATOM 641 O O . ARG A 1 84 ? 6.036 -0.005 6.942 1.00 94.50 84 ARG A O 1
ATOM 648 N N . GLN A 1 85 ? 8.051 0.990 7.120 1.00 94.12 85 GLN A N 1
ATOM 649 C CA . GLN A 1 85 ? 7.576 2.121 7.919 1.00 94.12 85 GLN A CA 1
ATOM 650 C C . GLN A 1 85 ? 6.547 2.951 7.147 1.00 94.12 85 GLN A C 1
ATOM 652 O O . GLN A 1 85 ? 5.447 3.150 7.635 1.00 94.12 85 GLN A O 1
ATOM 657 N N . ARG A 1 86 ? 6.849 3.336 5.902 1.00 95.06 86 ARG A N 1
ATOM 658 C CA . ARG A 1 86 ? 5.913 4.098 5.055 1.00 95.06 86 ARG A CA 1
ATOM 659 C C . ARG A 1 86 ? 4.583 3.374 4.849 1.00 95.06 86 ARG A C 1
ATOM 661 O O . ARG A 1 86 ? 3.527 3.985 4.909 1.00 95.06 86 ARG A O 1
ATOM 668 N N . VAL A 1 87 ? 4.639 2.067 4.610 1.00 96.00 87 VAL A N 1
ATOM 669 C CA . VAL A 1 87 ? 3.445 1.230 4.453 1.00 96.00 87 VAL A CA 1
ATOM 670 C C . VAL A 1 87 ? 2.674 1.088 5.772 1.00 96.00 87 VAL A C 1
ATOM 672 O O . VAL A 1 87 ? 1.448 1.024 5.757 1.00 96.00 87 VAL A O 1
ATOM 675 N N . PHE A 1 88 ? 3.370 1.054 6.910 1.00 95.69 88 PHE A N 1
ATOM 676 C CA . PHE A 1 88 ? 2.750 1.086 8.233 1.00 95.69 88 PHE A CA 1
ATOM 677 C C . PHE A 1 88 ? 2.044 2.420 8.493 1.00 95.69 88 PHE A C 1
ATOM 679 O O . PHE A 1 88 ? 0.902 2.405 8.935 1.00 95.69 88 PHE A O 1
ATOM 686 N N . ASP A 1 89 ? 2.662 3.548 8.145 1.00 95.25 89 ASP A N 1
ATOM 687 C CA . ASP A 1 89 ? 2.041 4.870 8.272 1.00 95.25 89 ASP A CA 1
ATOM 688 C C . ASP A 1 89 ? 0.748 4.947 7.432 1.00 95.25 89 ASP A C 1
ATOM 690 O O . ASP A 1 89 ? -0.306 5.310 7.954 1.00 95.25 89 ASP A O 1
ATOM 694 N N . ALA A 1 90 ? 0.787 4.450 6.187 1.00 95.88 90 ALA A N 1
ATOM 695 C CA . ALA A 1 90 ? -0.395 4.339 5.326 1.00 95.88 90 ALA A CA 1
ATOM 696 C C . ALA A 1 90 ? -1.482 3.426 5.911 1.00 95.88 90 ALA A C 1
ATOM 698 O O . ALA A 1 90 ? -2.675 3.666 5.721 1.00 95.88 90 ALA A O 1
ATOM 699 N N . PHE A 1 91 ? -1.095 2.379 6.643 1.00 95.06 91 PHE A N 1
ATOM 700 C CA . PHE A 1 91 ? -2.035 1.498 7.332 1.00 95.06 91 PHE A CA 1
ATOM 701 C C . PHE A 1 91 ? -2.672 2.165 8.558 1.00 95.06 91 PHE A C 1
ATOM 703 O O . PHE A 1 91 ? -3.874 2.021 8.790 1.00 95.06 91 PHE A O 1
ATOM 710 N N . GLU A 1 92 ? -1.904 2.940 9.323 1.00 92.62 92 GLU A N 1
ATOM 711 C CA . GLU A 1 92 ? -2.445 3.768 10.402 1.00 92.62 92 GLU A CA 1
ATOM 712 C C . GLU A 1 92 ? -3.435 4.805 9.860 1.00 92.62 92 GLU A C 1
ATOM 714 O O . GLU A 1 92 ? -4.508 4.984 10.443 1.00 92.62 92 GLU A O 1
ATOM 719 N N . GLN A 1 93 ? -3.131 5.419 8.712 1.00 91.69 93 GLN A N 1
ATOM 720 C CA . GLN A 1 93 ? -4.057 6.323 8.037 1.00 91.69 93 GLN A CA 1
ATOM 721 C C . GLN A 1 93 ? -5.299 5.585 7.529 1.00 91.69 93 GLN A C 1
ATOM 723 O O . GLN A 1 93 ? -6.413 6.056 7.749 1.00 91.69 93 GLN A O 1
ATOM 728 N N . TYR A 1 94 ? -5.138 4.401 6.933 1.00 91.25 94 TYR A N 1
ATOM 729 C CA . TYR A 1 94 ? -6.246 3.566 6.465 1.00 91.25 94 TYR A CA 1
ATOM 730 C C . TYR A 1 94 ? -7.257 3.261 7.579 1.00 91.25 94 TYR A C 1
ATOM 732 O O . TYR A 1 94 ? -8.466 3.354 7.368 1.00 91.25 94 TYR A O 1
ATOM 740 N N . LYS A 1 95 ? -6.778 2.947 8.791 1.00 86.44 95 LYS A N 1
ATOM 741 C CA . LYS A 1 95 ? -7.649 2.690 9.952 1.00 86.44 95 LYS A CA 1
ATOM 742 C C . LYS A 1 95 ? -8.497 3.900 10.350 1.00 86.44 95 LYS A C 1
ATOM 744 O O . LYS A 1 95 ? -9.567 3.719 10.921 1.00 86.44 95 LYS A O 1
ATOM 749 N N . ARG A 1 96 ? -8.023 5.119 10.077 1.00 84.81 96 ARG A N 1
ATOM 750 C CA . ARG A 1 96 ? -8.759 6.369 10.333 1.00 84.81 96 ARG A CA 1
ATOM 751 C C . ARG A 1 96 ? -9.676 6.725 9.165 1.00 84.81 96 ARG A C 1
ATOM 753 O O . ARG A 1 96 ? -10.804 7.155 9.372 1.00 84.81 96 ARG A O 1
ATOM 760 N N . SER A 1 97 ? -9.178 6.547 7.945 1.00 85.50 97 SER A N 1
ATOM 761 C CA . SER A 1 97 ? -9.844 6.868 6.688 1.00 85.50 97 SER A CA 1
ATOM 762 C C . SER A 1 97 ? -9.371 5.892 5.603 1.00 85.50 97 SER A C 1
ATOM 764 O O . SER A 1 97 ? -8.261 6.043 5.080 1.00 85.50 97 SER A O 1
ATOM 766 N N . PRO A 1 98 ? -10.199 4.899 5.218 1.00 86.94 98 PRO A N 1
ATOM 767 C CA . PRO A 1 98 ? -9.813 3.907 4.215 1.00 86.94 98 PRO A CA 1
ATOM 768 C C . PRO A 1 98 ? -9.396 4.525 2.875 1.00 86.94 98 PRO A C 1
ATOM 770 O O . PRO A 1 98 ? -8.439 4.074 2.252 1.00 86.94 98 PRO A O 1
ATOM 773 N N . VAL A 1 99 ? -10.067 5.604 2.455 1.00 87.19 99 VAL A N 1
ATOM 774 C CA . VAL A 1 99 ? -9.757 6.312 1.201 1.00 87.19 99 VAL A CA 1
ATOM 775 C C . VAL A 1 99 ? -8.382 6.972 1.258 1.00 87.19 99 VAL A C 1
ATOM 777 O O . VAL A 1 99 ? -7.624 6.864 0.294 1.00 87.19 99 VAL A O 1
ATOM 780 N N . ASP A 1 100 ? -8.042 7.621 2.374 1.00 89.00 100 ASP A N 1
ATOM 781 C CA . ASP A 1 100 ? -6.731 8.258 2.522 1.00 89.00 100 ASP A CA 1
ATOM 782 C C . ASP A 1 100 ? -5.623 7.208 2.610 1.00 89.00 100 ASP A C 1
ATOM 784 O O . ASP A 1 100 ? -4.580 7.371 1.987 1.00 89.00 100 ASP A O 1
ATOM 788 N N . GLY A 1 101 ? -5.875 6.080 3.278 1.00 92.75 101 GLY A N 1
ATOM 789 C CA . GLY A 1 101 ? -4.949 4.949 3.279 1.00 92.75 101 GLY A CA 1
ATOM 790 C C . GLY A 1 101 ? -4.683 4.385 1.878 1.00 92.75 101 GLY A C 1
ATOM 791 O O . GLY A 1 101 ? -3.533 4.129 1.522 1.00 92.75 101 GLY A O 1
ATOM 792 N N . VAL A 1 102 ? -5.727 4.230 1.050 1.00 93.38 102 VAL A N 1
ATOM 793 C CA . VAL A 1 102 ? -5.591 3.802 -0.360 1.00 93.38 102 VAL A CA 1
ATOM 794 C C . VAL A 1 102 ? -4.826 4.835 -1.192 1.00 93.38 102 VAL A C 1
ATOM 796 O O . VAL A 1 102 ? -4.036 4.479 -2.074 1.00 93.38 102 VAL A O 1
ATOM 799 N N . LYS A 1 103 ? -5.026 6.124 -0.917 1.00 91.94 103 LYS A N 1
ATOM 800 C CA . LYS A 1 103 ? -4.254 7.190 -1.554 1.00 91.94 103 LYS A CA 1
ATOM 801 C C . LYS A 1 103 ? -2.776 7.098 -1.165 1.00 91.94 103 LYS A C 1
ATOM 803 O O . LYS A 1 103 ? -1.935 7.043 -2.059 1.00 91.94 103 LYS A O 1
ATOM 808 N N . GLU A 1 104 ? -2.461 6.998 0.124 1.00 94.56 104 GLU A N 1
ATOM 809 C CA . GLU A 1 104 ? -1.078 6.922 0.611 1.00 94.56 104 GLU A CA 1
ATOM 810 C C . GLU A 1 104 ? -0.340 5.681 0.095 1.00 94.56 104 GLU A C 1
ATOM 812 O O . GLU A 1 104 ? 0.803 5.783 -0.358 1.00 94.56 104 GLU A O 1
ATOM 817 N N . ILE A 1 105 ? -0.982 4.507 0.088 1.00 95.69 105 ILE A N 1
ATOM 818 C CA . ILE A 1 105 ? -0.340 3.295 -0.440 1.00 95.69 105 ILE A CA 1
ATOM 819 C C . ILE A 1 105 ? -0.080 3.401 -1.950 1.00 95.69 105 ILE A C 1
ATOM 821 O O . ILE A 1 105 ? 0.948 2.934 -2.445 1.00 95.69 105 ILE A O 1
ATOM 825 N N . SER A 1 106 ? -0.954 4.094 -2.682 1.00 94.81 106 SER A N 1
ATOM 826 C CA . SER A 1 106 ? -0.755 4.373 -4.105 1.00 94.81 106 SER A CA 1
ATOM 827 C C . SER A 1 106 ? 0.399 5.351 -4.344 1.00 94.81 106 SER A C 1
ATOM 829 O O . SER A 1 106 ? 1.214 5.125 -5.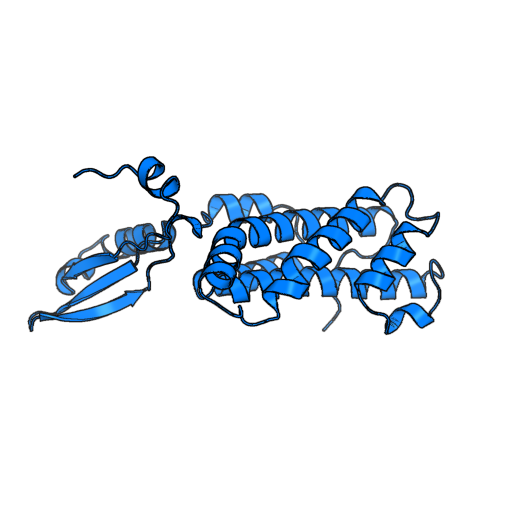235 1.00 94.81 106 SER A O 1
ATOM 831 N N . GLU A 1 107 ? 0.530 6.389 -3.517 1.00 94.25 107 GLU A N 1
ATOM 832 C CA . GLU A 1 107 ? 1.655 7.335 -3.564 1.00 94.25 107 GLU A CA 1
ATOM 833 C C . GLU A 1 107 ? 2.997 6.657 -3.245 1.00 94.25 107 GLU A C 1
ATOM 835 O O . GLU A 1 107 ? 4.031 7.004 -3.817 1.00 94.25 107 GLU A O 1
ATOM 840 N N . ILE A 1 108 ? 3.006 5.641 -2.376 1.00 95.94 108 ILE A N 1
ATOM 841 C CA . ILE A 1 108 ? 4.203 4.823 -2.134 1.00 95.94 108 ILE A CA 1
ATOM 842 C C . ILE A 1 108 ? 4.617 4.075 -3.408 1.00 95.94 108 ILE A C 1
ATOM 844 O O . ILE A 1 108 ? 5.806 4.059 -3.739 1.00 95.94 108 ILE A O 1
ATOM 848 N N . LEU A 1 109 ? 3.666 3.482 -4.139 1.00 96.31 109 LEU A N 1
ATOM 849 C CA . LEU A 1 109 ? 3.957 2.834 -5.420 1.00 96.31 109 LEU A CA 1
ATOM 850 C C . LEU A 1 109 ? 4.479 3.843 -6.455 1.00 96.31 109 LEU A C 1
ATOM 852 O O . LEU A 1 109 ? 5.469 3.555 -7.123 1.00 96.31 109 LEU A O 1
ATOM 856 N N . GLU A 1 110 ? 3.881 5.033 -6.555 1.00 94.81 110 GLU A N 1
ATOM 857 C CA . GLU A 1 110 ? 4.386 6.108 -7.425 1.00 94.81 110 GLU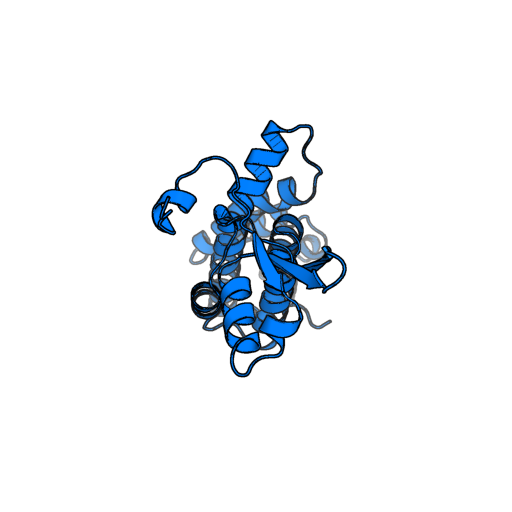 A CA 1
ATOM 858 C C . GLU A 1 110 ? 5.830 6.479 -7.099 1.00 94.81 110 GLU A C 1
ATOM 860 O O . GLU A 1 110 ? 6.659 6.573 -8.002 1.00 94.81 110 GLU A O 1
ATOM 865 N N . GLY A 1 111 ? 6.152 6.635 -5.813 1.00 95.38 111 GLY A N 1
ATOM 866 C CA . GLY A 1 111 ? 7.512 6.929 -5.372 1.00 95.38 111 GLY A CA 1
ATOM 867 C C . GLY A 1 111 ? 8.508 5.844 -5.789 1.00 95.38 111 GLY A C 1
ATOM 868 O O . GLY A 1 111 ? 9.631 6.157 -6.186 1.00 95.38 111 GLY A O 1
ATOM 869 N N . LEU A 1 112 ? 8.103 4.568 -5.760 1.00 96.69 112 LEU A N 1
ATOM 870 C CA . LEU A 1 112 ? 8.928 3.467 -6.271 1.00 96.69 112 LEU A CA 1
ATOM 871 C C . LEU A 1 112 ? 9.119 3.552 -7.788 1.00 96.69 112 LEU A C 1
ATOM 873 O O . LEU A 1 112 ? 10.231 3.337 -8.267 1.00 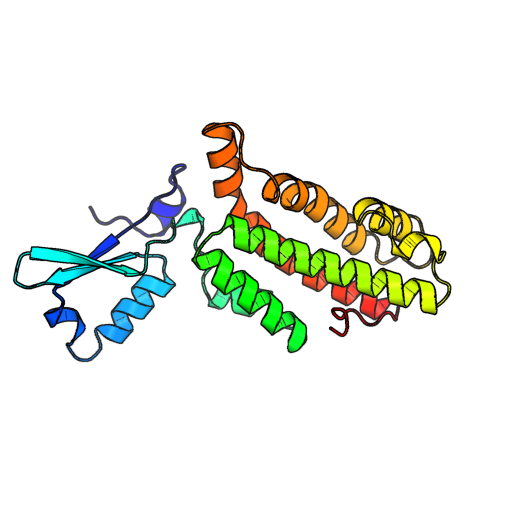96.69 112 LEU A O 1
ATOM 877 N N . VAL A 1 113 ? 8.068 3.884 -8.541 1.00 96.88 113 VAL A N 1
ATOM 878 C CA . VAL A 1 113 ? 8.145 4.069 -9.999 1.00 96.88 113 VAL A CA 1
ATOM 879 C C . VAL A 1 113 ? 9.070 5.236 -10.352 1.00 96.88 113 VAL A C 1
ATOM 881 O O . VAL A 1 113 ? 9.930 5.103 -11.224 1.00 96.88 113 VAL A O 1
ATOM 884 N N . GLN A 1 114 ? 8.965 6.358 -9.640 1.00 96.62 114 GLN A N 1
ATOM 885 C CA . GLN A 1 114 ? 9.837 7.517 -9.835 1.00 96.62 114 GLN A CA 1
ATOM 886 C C . GLN A 1 114 ? 11.298 7.191 -9.520 1.00 96.62 114 GLN A C 1
ATOM 888 O O . GLN A 1 114 ? 12.182 7.533 -10.307 1.00 96.62 114 GLN A O 1
ATOM 893 N N . GLN A 1 115 ? 11.571 6.475 -8.424 1.00 96.50 115 GLN A N 1
ATOM 894 C CA . GLN A 1 115 ? 12.939 6.059 -8.117 1.00 96.50 115 GLN A CA 1
ATOM 895 C C . GLN A 1 115 ? 13.481 5.075 -9.161 1.00 96.50 115 GLN A C 1
ATOM 897 O O . GLN A 1 115 ? 14.625 5.207 -9.590 1.00 96.50 115 GLN A O 1
ATOM 902 N N . ALA A 1 116 ? 12.667 4.123 -9.621 1.00 97.06 116 ALA A N 1
ATOM 903 C CA . ALA A 1 116 ? 13.062 3.214 -10.692 1.00 97.06 116 ALA A CA 1
ATOM 904 C C . ALA A 1 116 ? 13.372 3.972 -11.994 1.00 97.06 116 ALA A C 1
ATOM 906 O O . ALA A 1 116 ? 14.343 3.654 -12.672 1.00 97.06 116 ALA A O 1
ATOM 907 N N . THR A 1 117 ? 12.603 5.017 -12.310 1.00 97.31 117 THR A N 1
ATOM 908 C CA . THR A 1 117 ? 12.855 5.911 -13.457 1.00 97.31 117 THR A CA 1
ATOM 909 C C . THR A 1 117 ? 14.189 6.620 -13.315 1.00 97.31 117 THR A C 1
ATOM 911 O O . THR A 1 117 ? 14.993 6.624 -14.243 1.00 97.31 117 THR A O 1
ATOM 914 N N . HIS A 1 118 ? 14.459 7.170 -12.132 1.00 96.50 118 HIS A N 1
ATOM 915 C CA . HIS A 1 118 ? 15.733 7.802 -11.829 1.00 96.50 118 HIS A CA 1
ATOM 916 C C . HIS A 1 118 ? 16.914 6.841 -12.037 1.00 96.50 118 HIS A C 1
ATOM 918 O O . HIS A 1 118 ? 17.869 7.182 -12.737 1.00 96.50 118 HIS A O 1
ATOM 924 N N . ASP A 1 119 ? 16.832 5.635 -11.472 1.00 96.69 119 ASP A N 1
ATOM 925 C CA . ASP A 1 119 ? 17.878 4.615 -11.584 1.00 96.69 119 ASP A CA 1
ATOM 926 C C . ASP A 1 119 ? 18.063 4.146 -13.039 1.00 96.69 119 ASP A C 1
ATOM 928 O O . ASP A 1 119 ? 19.192 3.961 -13.497 1.00 96.69 119 ASP A O 1
ATOM 932 N N . ALA A 1 120 ? 16.964 3.972 -13.779 1.00 96.62 120 ALA A N 1
ATOM 933 C CA . ALA A 1 120 ? 16.979 3.553 -15.178 1.00 96.62 120 ALA A CA 1
ATOM 934 C C . ALA A 1 120 ? 17.634 4.611 -16.082 1.00 96.62 120 ALA A C 1
ATOM 936 O O . ALA A 1 120 ? 18.436 4.252 -16.944 1.00 96.62 120 ALA A O 1
ATOM 937 N N . ILE A 1 121 ? 17.366 5.901 -15.846 1.00 96.50 121 ILE A N 1
ATOM 938 C CA . ILE A 1 121 ? 18.028 7.012 -16.550 1.00 96.50 121 ILE A CA 1
ATOM 939 C C . ILE A 1 121 ? 19.530 7.014 -16.250 1.00 96.50 121 ILE A C 1
ATOM 941 O O . ILE A 1 121 ? 20.338 7.083 -17.170 1.00 96.50 121 ILE A O 1
ATOM 945 N N . GLN A 1 122 ? 19.930 6.881 -14.980 1.00 95.81 122 GLN A N 1
ATOM 946 C CA . GLN A 1 122 ? 21.354 6.846 -14.606 1.00 95.81 122 GLN A CA 1
ATOM 947 C C . GLN A 1 122 ? 22.120 5.685 -15.250 1.00 95.81 122 GLN A C 1
ATOM 949 O O . GLN A 1 122 ? 23.329 5.771 -15.450 1.00 95.81 122 GLN A O 1
ATOM 954 N N . ARG A 1 123 ? 21.419 4.596 -15.571 1.00 95.00 123 ARG A N 1
ATOM 955 C CA . ARG A 1 123 ? 21.978 3.414 -16.235 1.00 95.00 123 ARG A CA 1
ATOM 956 C C . ARG A 1 123 ? 21.814 3.429 -17.754 1.00 95.00 123 ARG A C 1
ATOM 958 O O . ARG A 1 123 ? 22.173 2.444 -18.396 1.00 95.00 123 ARG A O 1
ATOM 965 N N . ASN A 1 124 ? 21.289 4.514 -18.324 1.00 94.81 124 ASN A N 1
ATOM 966 C CA . ASN A 1 124 ? 20.977 4.645 -19.749 1.00 94.81 124 ASN A CA 1
ATOM 967 C C . ASN A 1 124 ? 20.051 3.526 -20.267 1.00 94.81 124 ASN A C 1
ATOM 969 O O . ASN A 1 124 ? 20.195 3.061 -21.396 1.00 94.81 124 ASN A O 1
ATOM 973 N N . TYR A 1 125 ? 19.130 3.038 -19.430 1.00 94.75 125 TYR A N 1
ATOM 974 C CA . TYR A 1 125 ? 18.114 2.063 -19.847 1.00 94.75 125 TYR A CA 1
ATOM 975 C C . TYR A 1 125 ? 16.949 2.734 -20.566 1.00 94.75 125 TYR A C 1
ATOM 977 O O . TYR A 1 125 ? 16.293 2.089 -21.372 1.00 94.75 125 TYR A O 1
ATOM 985 N N . VAL A 1 126 ? 16.693 4.003 -20.252 1.00 95.38 126 VAL A N 1
ATOM 986 C CA . VAL A 1 126 ? 15.641 4.831 -20.844 1.00 95.38 126 VAL A CA 1
ATOM 987 C C . VAL A 1 126 ? 16.132 6.274 -20.991 1.00 95.38 126 VAL A C 1
ATOM 989 O O . VAL A 1 126 ? 17.116 6.660 -20.354 1.00 95.38 126 VAL A O 1
ATOM 992 N N . ASP A 1 127 ? 15.441 7.074 -21.805 1.00 94.81 127 ASP A N 1
ATOM 993 C CA . ASP A 1 127 ? 15.789 8.478 -22.040 1.00 94.81 127 ASP A CA 1
ATOM 994 C C . ASP A 1 127 ? 15.502 9.390 -20.829 1.00 94.81 127 ASP A C 1
ATOM 996 O O . ASP A 1 127 ? 14.567 9.179 -20.052 1.00 94.81 127 ASP A O 1
ATOM 1000 N N . GLY A 1 128 ? 16.304 10.449 -20.686 1.00 93.06 128 GLY A N 1
ATOM 1001 C CA . GLY A 1 128 ? 16.203 11.412 -19.587 1.00 93.06 128 GLY A CA 1
ATOM 1002 C C . GLY A 1 128 ? 14.887 12.199 -19.540 1.00 93.06 128 GLY A C 1
ATOM 1003 O O . GLY A 1 128 ? 14.486 12.640 -18.458 1.00 93.06 128 GLY A O 1
ATOM 1004 N N . SER A 1 129 ? 14.183 12.340 -20.669 1.00 93.44 129 SER A N 1
ATOM 1005 C CA . SER A 1 129 ? 12.871 13.006 -20.754 1.00 93.44 129 SER A CA 1
ATOM 1006 C C . SER A 1 129 ? 11.792 12.363 -19.876 1.00 93.44 129 SER A C 1
ATOM 1008 O O . SER A 1 129 ? 10.856 13.043 -19.444 1.00 93.44 129 SER A O 1
ATOM 1010 N N . LEU A 1 130 ? 11.941 11.083 -19.519 1.00 94.44 130 LEU A N 1
ATOM 1011 C CA . LEU A 1 130 ? 10.991 10.370 -18.660 1.00 94.44 130 LEU A CA 1
ATOM 1012 C C . LEU A 1 130 ? 10.910 10.917 -17.234 1.00 94.44 130 LEU A C 1
ATOM 1014 O O . LEU A 1 130 ? 9.908 10.689 -16.561 1.00 94.44 130 LEU A O 1
ATOM 1018 N N . ARG A 1 131 ? 11.918 11.668 -16.772 1.00 91.12 131 ARG A N 1
ATOM 1019 C CA . ARG A 1 131 ? 12.021 12.141 -15.382 1.00 91.12 131 ARG A CA 1
ATOM 1020 C C . ARG A 1 131 ? 10.779 12.886 -14.882 1.00 91.12 131 ARG A C 1
ATOM 1022 O O . ARG A 1 131 ? 10.410 12.716 -13.727 1.00 91.12 131 ARG A O 1
ATOM 1029 N N . ASN A 1 132 ? 10.155 13.689 -15.743 1.00 90.38 132 ASN A N 1
ATOM 1030 C CA . ASN A 1 132 ? 8.989 14.512 -15.398 1.00 90.38 132 ASN A CA 1
ATOM 1031 C C . ASN A 1 132 ? 7.696 14.012 -16.061 1.00 90.38 132 ASN A C 1
ATOM 1033 O O . ASN A 1 132 ? 6.701 14.734 -16.109 1.00 90.38 132 ASN A O 1
ATOM 1037 N N . SER A 1 133 ? 7.716 12.803 -16.621 1.00 94.62 133 SER A N 1
ATOM 1038 C CA . SER A 1 133 ? 6.559 12.252 -17.317 1.00 94.62 133 SER A CA 1
ATOM 1039 C C . SER A 1 133 ? 5.505 11.714 -16.340 1.00 94.62 133 SER A C 1
ATOM 1041 O O . SER A 1 133 ? 5.838 11.315 -15.221 1.00 94.62 133 SER A O 1
ATOM 1043 N N . PRO A 1 134 ? 4.225 11.648 -16.747 1.00 93.94 134 PRO A N 1
ATOM 1044 C CA . PRO A 1 134 ? 3.189 10.996 -15.953 1.00 93.94 134 PRO A CA 1
ATOM 1045 C C . PRO A 1 134 ? 3.538 9.535 -15.632 1.00 93.94 134 PRO A C 1
ATOM 1047 O O . PRO A 1 134 ? 4.063 8.817 -16.481 1.00 93.94 134 PRO A O 1
ATOM 1050 N N . ILE A 1 135 ? 3.167 9.061 -14.437 1.00 94.06 135 ILE A N 1
ATOM 1051 C CA . ILE A 1 135 ? 3.444 7.688 -13.963 1.00 94.06 135 ILE A CA 1
ATOM 1052 C C . ILE A 1 135 ? 2.944 6.625 -14.946 1.00 94.06 135 ILE A C 1
ATOM 1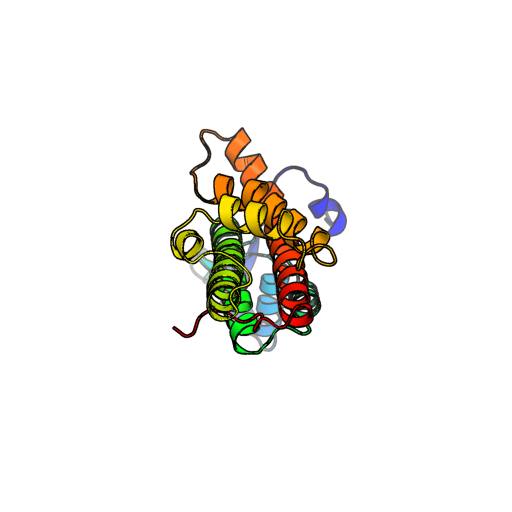054 O O . ILE A 1 135 ? 3.643 5.651 -15.215 1.00 94.06 135 ILE A O 1
ATOM 1058 N N . ALA A 1 136 ? 1.758 6.835 -15.520 1.00 93.44 136 ALA A N 1
ATOM 1059 C CA . ALA A 1 136 ? 1.209 5.967 -16.554 1.00 93.44 136 ALA A CA 1
ATOM 1060 C C . ALA A 1 136 ? 2.160 5.835 -17.757 1.00 93.44 136 ALA A C 1
ATOM 1062 O O . ALA A 1 136 ? 2.488 4.722 -18.151 1.00 93.44 136 ALA A O 1
ATOM 1063 N N . PHE A 1 137 ? 2.667 6.959 -18.269 1.00 96.25 137 PHE A N 1
ATOM 1064 C CA . PHE A 1 137 ? 3.590 6.988 -19.404 1.00 96.25 137 PHE A CA 1
ATOM 1065 C C . PHE A 1 137 ? 4.944 6.346 -19.075 1.00 96.25 137 PHE A C 1
ATOM 1067 O O . PHE A 1 137 ? 5.508 5.627 -19.900 1.00 96.25 137 PHE A O 1
ATOM 1074 N N . ILE A 1 138 ? 5.450 6.558 -17.858 1.00 97.38 138 ILE A N 1
ATOM 1075 C CA . ILE A 1 138 ? 6.669 5.900 -17.371 1.00 97.38 138 ILE A CA 1
ATOM 1076 C C . ILE A 1 138 ? 6.506 4.376 -17.402 1.00 97.38 138 ILE A C 1
ATOM 1078 O O . ILE A 1 138 ? 7.355 3.670 -17.944 1.00 97.38 138 ILE A O 1
ATOM 1082 N N . LEU A 1 139 ? 5.407 3.865 -16.841 1.00 97.25 139 LEU A N 1
ATOM 1083 C CA . LEU A 1 139 ? 5.129 2.430 -16.793 1.00 97.25 139 LEU A CA 1
ATOM 1084 C C . LEU A 1 139 ? 4.908 1.842 -18.191 1.00 97.25 139 LEU A C 1
ATOM 1086 O O . LEU A 1 139 ? 5.418 0.760 -18.470 1.00 97.25 139 LEU A O 1
ATOM 1090 N N . ASP A 1 140 ? 4.215 2.561 -19.074 1.00 97.19 140 ASP A N 1
ATOM 1091 C CA . ASP A 1 140 ? 4.005 2.145 -20.466 1.00 97.19 140 ASP A CA 1
ATOM 1092 C C . ASP A 1 140 ? 5.350 2.084 -21.223 1.00 97.19 140 ASP A C 1
ATOM 1094 O O . ASP A 1 140 ? 5.607 1.147 -21.981 1.00 97.19 140 ASP A O 1
ATOM 1098 N N . THR A 1 141 ? 6.266 3.013 -20.935 1.00 97.12 141 THR A N 1
ATOM 1099 C CA . THR A 1 141 ? 7.621 3.014 -21.506 1.00 97.12 141 THR A CA 1
ATOM 1100 C C . THR A 1 141 ? 8.464 1.853 -20.983 1.00 97.12 141 THR A C 1
ATOM 1102 O O . THR A 1 141 ? 9.073 1.131 -21.771 1.00 97.12 141 THR A O 1
ATOM 1105 N N . PHE A 1 142 ? 8.457 1.603 -19.669 1.00 97.56 142 PHE A N 1
ATOM 1106 C CA . PHE A 1 142 ? 9.107 0.420 -19.094 1.00 97.56 142 PHE A CA 1
ATOM 1107 C C . PHE A 1 142 ? 8.548 -0.872 -19.685 1.00 97.56 142 PHE A C 1
ATOM 1109 O O . PHE A 1 142 ? 9.297 -1.804 -19.939 1.00 97.56 142 PHE A O 1
ATOM 1116 N N . PHE A 1 143 ? 7.241 -0.940 -19.934 1.00 96.94 143 PHE A N 1
ATOM 1117 C CA . PHE A 1 143 ? 6.620 -2.114 -20.536 1.00 96.94 143 PHE A CA 1
ATOM 1118 C C . PHE A 1 143 ? 7.099 -2.356 -21.980 1.00 96.94 143 PHE A C 1
ATOM 1120 O O . PHE A 1 143 ? 7.300 -3.509 -22.385 1.00 96.94 143 PHE A O 1
ATOM 1127 N N . GLY A 1 144 ? 7.292 -1.278 -22.746 1.00 95.25 144 GLY A N 1
ATOM 1128 C CA . GLY A 1 144 ? 7.792 -1.313 -24.122 1.00 95.25 144 GLY A CA 1
ATOM 1129 C C . GLY A 1 144 ? 9.286 -1.630 -24.238 1.00 95.25 144 GLY A C 1
ATOM 1130 O O . GLY A 1 144 ? 9.699 -2.241 -25.223 1.00 95.25 144 GLY A O 1
ATOM 1131 N N . GLU A 1 145 ? 10.084 -1.287 -23.229 1.00 96.12 145 GLU A N 1
ATOM 1132 C CA . GLU A 1 145 ? 11.536 -1.461 -23.255 1.00 96.12 145 GLU A CA 1
ATOM 1133 C C . GLU A 1 145 ? 11.958 -2.939 -23.114 1.00 96.12 145 GLU A C 1
ATOM 1135 O O . GLU A 1 145 ? 11.566 -3.660 -22.192 1.00 96.12 145 GLU A O 1
ATOM 1140 N N . SER A 1 146 ? 12.810 -3.391 -24.039 1.00 95.00 146 SER A N 1
ATOM 1141 C CA . SER A 1 146 ? 13.264 -4.782 -24.178 1.00 95.00 146 SER A CA 1
ATOM 1142 C C . SER A 1 146 ? 13.902 -5.337 -22.903 1.00 95.00 146 SER A C 1
ATOM 1144 O O . SER A 1 146 ? 13.657 -6.479 -22.512 1.00 95.00 146 SER A O 1
ATOM 1146 N N . ARG A 1 147 ? 14.660 -4.498 -22.192 1.00 94.12 147 ARG A N 1
ATOM 1147 C CA . ARG A 1 147 ? 15.348 -4.870 -20.947 1.00 94.12 147 ARG A CA 1
ATOM 1148 C C . ARG A 1 147 ? 14.376 -5.305 -19.850 1.00 94.12 147 ARG A C 1
ATOM 1150 O O . ARG A 1 147 ? 14.722 -6.139 -19.018 1.00 94.12 147 ARG A O 1
ATOM 1157 N N . PHE A 1 148 ? 13.153 -4.782 -19.866 1.00 95.94 148 PHE A N 1
ATOM 1158 C CA . PHE A 1 148 ? 12.122 -5.078 -18.876 1.00 95.94 148 PHE A CA 1
ATOM 1159 C C . PHE A 1 148 ? 11.187 -6.223 -19.293 1.00 95.94 148 PHE A C 1
ATOM 1161 O O . PHE A 1 148 ? 10.216 -6.499 -18.587 1.00 95.94 148 PHE A O 1
ATOM 1168 N N . GLN A 1 149 ? 11.464 -6.930 -20.397 1.00 95.69 149 GLN A N 1
ATOM 1169 C CA . GLN A 1 149 ? 10.586 -7.976 -20.939 1.00 95.69 149 GLN A CA 1
ATOM 1170 C C . GLN A 1 149 ? 10.185 -9.033 -19.896 1.00 95.69 149 GLN A C 1
ATOM 1172 O O . GLN A 1 149 ? 9.002 -9.359 -19.782 1.00 95.69 149 GLN A O 1
ATOM 1177 N N . ASN A 1 150 ? 11.135 -9.503 -19.082 1.00 96.00 150 ASN A N 1
ATOM 1178 C CA . ASN A 1 150 ? 10.890 -10.509 -18.036 1.00 96.00 150 ASN A CA 1
ATOM 1179 C C . ASN A 1 150 ? 10.100 -9.968 -16.829 1.00 96.00 150 ASN A C 1
ATOM 1181 O O . ASN A 1 150 ? 9.658 -10.731 -15.975 1.00 96.00 150 ASN A O 1
ATOM 1185 N N . PHE A 1 151 ? 9.898 -8.652 -16.764 1.00 96.81 151 PHE A N 1
ATOM 1186 C CA . PHE A 1 151 ? 9.293 -7.938 -15.641 1.00 96.81 151 PHE A CA 1
ATOM 1187 C C . PHE A 1 151 ? 7.970 -7.252 -16.010 1.00 96.81 151 PHE A C 1
ATOM 1189 O O . PHE A 1 151 ? 7.342 -6.610 -15.162 1.00 96.81 151 PHE A O 1
ATOM 1196 N N . ARG A 1 152 ? 7.500 -7.432 -17.252 1.00 95.62 152 ARG A N 1
ATOM 1197 C CA . ARG A 1 152 ? 6.256 -6.849 -17.780 1.00 95.62 152 ARG A CA 1
ATOM 1198 C C . ARG A 1 152 ? 5.034 -7.131 -16.917 1.00 95.62 152 ARG A C 1
ATOM 1200 O O . ARG A 1 152 ? 4.192 -6.253 -16.776 1.00 95.62 152 ARG A O 1
ATOM 1207 N N . ALA A 1 153 ? 4.944 -8.310 -16.302 1.00 96.25 153 ALA A N 1
ATOM 1208 C CA . ALA A 1 153 ? 3.829 -8.646 -15.417 1.00 96.25 153 ALA A CA 1
ATOM 1209 C C . ALA A 1 153 ? 3.765 -7.730 -14.180 1.00 96.25 153 ALA A C 1
ATOM 1211 O O . ALA A 1 153 ? 2.690 -7.266 -13.806 1.00 96.25 153 ALA A O 1
ATOM 1212 N N . ALA A 1 154 ? 4.913 -7.427 -13.565 1.00 96.94 154 ALA A N 1
ATOM 1213 C CA . ALA A 1 154 ? 4.969 -6.525 -12.418 1.00 96.94 154 ALA A CA 1
ATOM 1214 C C . ALA A 1 154 ? 4.659 -5.078 -12.833 1.00 96.94 154 ALA A C 1
ATOM 1216 O O . ALA A 1 154 ? 3.865 -4.413 -12.173 1.00 96.94 154 ALA A O 1
ATOM 1217 N N . ILE A 1 155 ? 5.228 -4.624 -13.955 1.00 97.38 155 ILE A N 1
ATOM 1218 C CA . ILE A 1 155 ? 5.024 -3.272 -14.499 1.00 97.38 155 ILE A CA 1
ATOM 1219 C C . ILE A 1 155 ? 3.563 -3.057 -14.917 1.00 97.38 155 ILE A C 1
ATOM 1221 O O . ILE A 1 155 ? 2.930 -2.095 -14.484 1.00 97.38 155 ILE A O 1
ATOM 1225 N N . GLY A 1 156 ? 3.003 -3.977 -15.706 1.00 96.19 156 GLY A N 1
ATOM 1226 C CA . GLY A 1 156 ? 1.610 -3.934 -16.155 1.00 96.19 156 GLY A CA 1
ATOM 1227 C C . GLY A 1 156 ? 0.617 -4.052 -14.998 1.00 96.19 156 GLY A C 1
ATOM 1228 O O . GLY A 1 156 ? -0.403 -3.364 -14.985 1.00 96.19 156 GLY A O 1
ATOM 1229 N N . GLY A 1 157 ? 0.949 -4.846 -13.975 1.00 95.94 157 GLY A N 1
ATOM 1230 C CA . GLY A 1 157 ? 0.192 -4.890 -12.728 1.00 95.94 157 GLY A CA 1
ATOM 1231 C C . GLY A 1 157 ? 0.155 -3.529 -12.029 1.00 95.94 157 GLY A C 1
ATOM 1232 O O . GLY A 1 157 ? -0.920 -3.011 -11.751 1.00 95.94 157 GLY A O 1
ATOM 1233 N N . SER A 1 158 ? 1.315 -2.898 -11.820 1.00 96.44 158 SER A N 1
ATOM 1234 C CA . SER A 1 158 ? 1.391 -1.551 -11.235 1.00 96.44 158 SER A CA 1
ATOM 1235 C C . SER A 1 158 ? 0.649 -0.500 -12.064 1.00 96.44 158 SER A C 1
ATOM 1237 O O . SER A 1 158 ? 0.023 0.395 -11.500 1.00 96.44 158 SER A O 1
ATOM 1239 N N . ARG A 1 159 ? 0.674 -0.619 -13.397 1.00 95.44 159 ARG A N 1
ATOM 1240 C CA . ARG A 1 159 ? -0.056 0.263 -14.318 1.00 95.44 159 ARG A CA 1
ATOM 1241 C C . ARG A 1 159 ? -1.570 0.123 -14.186 1.00 95.44 159 ARG A C 1
ATOM 1243 O O . ARG A 1 159 ? -2.270 1.138 -14.219 1.00 95.44 159 ARG A O 1
ATOM 1250 N N . SER A 1 160 ? -2.046 -1.111 -14.034 1.00 94.62 160 SER A N 1
ATOM 1251 C CA . SER A 1 160 ? -3.465 -1.432 -13.842 1.00 94.62 160 SER A CA 1
ATOM 1252 C C . SER A 1 160 ? -3.944 -0.904 -12.493 1.00 94.62 160 SER A C 1
ATOM 1254 O O . SER A 1 160 ? -4.850 -0.076 -12.457 1.00 94.62 160 SER A O 1
ATOM 1256 N N . TYR A 1 161 ? -3.223 -1.239 -11.419 1.00 94.62 161 TYR A N 1
ATOM 1257 C CA . TYR A 1 161 ? -3.475 -0.740 -10.066 1.00 94.62 161 TYR A CA 1
ATOM 1258 C C . TYR A 1 161 ? -3.548 0.796 -10.012 1.00 94.62 161 TYR A C 1
ATOM 1260 O O . TYR A 1 161 ? -4.485 1.376 -9.461 1.00 94.62 161 TYR A O 1
ATOM 1268 N N . TYR A 1 162 ? -2.572 1.480 -10.621 1.00 90.62 162 TYR A N 1
ATOM 1269 C CA . TYR A 1 162 ? -2.540 2.943 -10.663 1.00 90.62 162 TYR A CA 1
ATOM 1270 C C . TYR A 1 162 ? -3.776 3.520 -11.369 1.00 90.62 162 TYR A C 1
ATOM 1272 O O . TYR A 1 162 ? -4.396 4.470 -10.887 1.00 90.62 162 TYR A O 1
ATOM 1280 N N . SER A 1 163 ? -4.161 2.928 -12.502 1.00 88.81 163 SER A N 1
ATOM 1281 C CA . SER A 1 163 ? -5.341 3.356 -13.253 1.00 88.81 163 SER A CA 1
ATOM 1282 C C . SER A 1 163 ? -6.634 3.156 -12.462 1.00 88.81 163 SER A C 1
ATOM 1284 O O . SER A 1 163 ? -7.517 4.012 -12.509 1.00 88.81 163 SER A O 1
ATOM 1286 N N . GLU A 1 164 ? -6.739 2.033 -11.756 1.00 87.50 164 GLU A N 1
ATOM 1287 C CA . GLU A 1 164 ? -7.962 1.590 -11.093 1.00 87.50 164 GLU A CA 1
ATOM 1288 C C . GLU A 1 164 ? -8.187 2.268 -9.742 1.00 87.50 164 GLU A C 1
ATOM 1290 O O . GLU A 1 164 ? -9.310 2.661 -9.435 1.00 87.50 164 GLU A O 1
ATOM 1295 N N . TYR A 1 165 ? -7.132 2.483 -8.952 1.00 87.00 165 TYR A N 1
ATOM 1296 C CA . TYR A 1 165 ? -7.294 2.960 -7.577 1.00 87.00 165 TYR A CA 1
ATOM 1297 C C . TYR A 1 165 ? -6.735 4.352 -7.336 1.00 87.00 165 TYR A C 1
ATOM 1299 O O . TYR A 1 165 ? -7.352 5.126 -6.604 1.00 87.00 165 TYR A O 1
ATOM 1307 N N . ARG A 1 166 ? -5.624 4.749 -7.963 1.00 78.50 166 ARG A N 1
ATOM 1308 C CA . ARG A 1 166 ? -5.040 6.073 -7.699 1.00 78.50 166 ARG A CA 1
ATOM 1309 C C . ARG A 1 166 ? -5.844 7.199 -8.334 1.00 78.50 166 ARG A C 1
ATOM 1311 O O . ARG A 1 166 ? -6.200 8.159 -7.649 1.00 78.50 166 ARG A O 1
ATOM 1318 N N . ASN A 1 167 ? -6.180 7.079 -9.614 1.00 67.38 167 ASN A N 1
ATOM 1319 C CA . ASN A 1 167 ? -6.994 8.095 -10.283 1.00 67.38 167 ASN A CA 1
ATOM 1320 C C . ASN A 1 167 ? -8.359 8.282 -9.583 1.00 67.38 167 ASN A C 1
ATOM 1322 O O . ASN A 1 167 ? -8.698 9.416 -9.239 1.00 67.38 167 ASN A O 1
ATOM 1326 N N . PRO A 1 168 ? -9.110 7.216 -9.244 1.00 66.94 168 PRO A N 1
ATOM 1327 C CA . PRO A 1 168 ? -10.399 7.378 -8.564 1.00 66.94 168 PRO A CA 1
ATOM 1328 C C . PRO A 1 168 ? -10.305 7.750 -7.078 1.00 66.94 168 PRO A C 1
ATOM 1330 O O . PRO A 1 168 ? -11.153 8.497 -6.575 1.00 66.94 168 PRO A O 1
ATOM 1333 N N . SER A 1 169 ? -9.287 7.283 -6.343 1.00 64.38 169 SER A N 1
ATOM 1334 C CA . SER A 1 169 ? -9.112 7.649 -4.923 1.00 64.38 169 SER A CA 1
ATOM 1335 C C . SER A 1 169 ? -8.845 9.144 -4.735 1.00 64.38 169 SER A C 1
ATOM 1337 O O . SER A 1 169 ? -9.286 9.715 -3.738 1.00 64.38 169 SER A O 1
ATOM 1339 N N . SER A 1 170 ? -8.270 9.800 -5.743 1.00 67.81 170 SER A N 1
ATOM 1340 C CA . SER A 1 170 ? -7.915 11.226 -5.736 1.00 67.81 170 SER A CA 1
ATOM 1341 C C . SER A 1 170 ? -9.090 12.191 -5.901 1.00 67.81 170 SER A C 1
ATOM 1343 O O . SER A 1 170 ? -8.929 13.391 -5.681 1.00 67.81 170 SER A O 1
ATOM 1345 N N . HIS A 1 171 ? -10.271 11.699 -6.285 1.00 73.56 171 HIS A N 1
ATOM 1346 C CA . HIS A 1 171 ? -11.444 12.533 -6.544 1.00 73.56 171 HIS A CA 1
ATOM 1347 C C . HIS A 1 171 ? -12.585 12.247 -5.571 1.00 73.56 171 HIS A C 1
ATOM 1349 O O . HIS A 1 171 ? -12.855 11.099 -5.213 1.00 73.56 171 HIS A O 1
ATOM 1355 N N . TRP A 1 172 ? -13.302 13.292 -5.162 1.00 74.38 172 TRP A N 1
ATOM 1356 C CA . TRP A 1 172 ? -14.515 13.122 -4.369 1.00 74.38 172 TRP A CA 1
ATOM 1357 C C . TRP A 1 172 ? -15.599 12.407 -5.194 1.00 74.38 172 TRP A C 1
ATOM 1359 O O . TRP A 1 172 ? -15.816 12.762 -6.358 1.00 74.38 172 TRP A O 1
ATOM 1369 N N . PRO A 1 173 ? -16.282 11.395 -4.631 1.00 77.44 173 PRO A N 1
ATOM 1370 C CA . PRO A 1 173 ? -17.357 10.707 -5.331 1.00 77.44 173 PRO A CA 1
ATOM 1371 C C . PRO A 1 173 ? -18.518 11.670 -5.609 1.00 77.44 173 PRO A C 1
ATOM 1373 O O . PRO A 1 173 ? -18.974 12.385 -4.722 1.00 77.44 173 PRO A O 1
ATOM 1376 N N . ARG A 1 174 ? -19.041 11.658 -6.841 1.00 80.44 174 ARG A N 1
ATOM 1377 C CA . ARG A 1 174 ? -20.108 12.574 -7.297 1.00 80.44 174 ARG A CA 1
ATOM 1378 C C . ARG A 1 174 ? -21.527 12.175 -6.855 1.00 80.44 174 ARG A C 1
ATOM 1380 O O . ARG A 1 174 ? -22.503 12.711 -7.365 1.00 80.44 174 ARG A O 1
ATOM 1387 N N . GLY A 1 175 ? -21.664 11.219 -5.937 1.00 78.88 175 GLY A N 1
ATOM 1388 C CA . GLY A 1 175 ? -22.963 10.754 -5.450 1.00 78.88 175 GLY A CA 1
ATOM 1389 C C . GLY A 1 175 ? -22.858 9.536 -4.535 1.00 78.88 175 GLY A C 1
ATOM 1390 O O . GLY A 1 175 ? -21.799 8.921 -4.421 1.00 78.88 175 GLY A O 1
ATOM 1391 N N . ARG A 1 176 ? -23.978 9.165 -3.900 1.00 74.81 176 ARG A N 1
ATOM 1392 C CA . ARG A 1 176 ? -24.035 8.063 -2.919 1.00 74.81 176 ARG A CA 1
ATOM 1393 C C . ARG A 1 176 ? -23.582 6.719 -3.487 1.00 74.81 176 ARG A C 1
ATOM 1395 O O . ARG A 1 176 ? -22.837 6.015 -2.822 1.00 74.81 176 ARG A O 1
ATOM 1402 N N . GLN A 1 177 ? -23.992 6.379 -4.708 1.00 76.44 177 GLN A N 1
ATOM 1403 C CA . GLN A 1 177 ? -23.620 5.109 -5.339 1.00 76.44 177 GLN A CA 1
ATOM 1404 C C . GLN A 1 177 ? -22.117 5.042 -5.654 1.00 76.44 177 GLN A C 1
ATOM 1406 O O . GLN A 1 177 ? -21.472 4.039 -5.368 1.00 76.44 177 GLN A O 1
ATOM 1411 N N . ALA A 1 178 ? -21.545 6.136 -6.169 1.00 75.56 178 ALA A N 1
ATOM 1412 C CA . ALA A 1 178 ? -20.109 6.240 -6.422 1.00 75.56 178 ALA A CA 1
ATOM 1413 C C . ALA A 1 178 ? -19.296 6.233 -5.118 1.00 75.56 178 ALA A C 1
ATOM 1415 O O . ALA A 1 178 ? -18.223 5.642 -5.066 1.00 75.56 178 ALA A O 1
ATOM 1416 N N . ALA A 1 179 ? -19.816 6.861 -4.058 1.00 75.62 179 ALA A N 1
ATOM 1417 C CA . ALA A 1 179 ? -19.210 6.799 -2.736 1.00 75.62 179 ALA A CA 1
ATOM 1418 C C . ALA A 1 179 ? -19.217 5.357 -2.224 1.00 75.62 179 ALA A C 1
ATOM 1420 O O . ALA A 1 179 ? -18.163 4.835 -1.892 1.00 75.62 179 ALA A O 1
ATOM 1421 N N . TYR A 1 180 ? -20.371 4.689 -2.242 1.00 75.12 180 TYR A N 1
ATOM 1422 C CA . TYR A 1 180 ? -20.497 3.302 -1.805 1.00 75.12 180 TYR A CA 1
ATOM 1423 C C . TYR A 1 180 ? -19.500 2.379 -2.518 1.00 75.12 180 TYR A C 1
ATOM 1425 O O . TYR A 1 180 ? -18.743 1.702 -1.834 1.00 75.12 180 TYR A O 1
ATOM 1433 N N . ALA A 1 181 ? -19.433 2.426 -3.854 1.00 77.25 181 ALA A N 1
ATOM 1434 C CA . ALA A 1 181 ? -18.482 1.624 -4.626 1.00 77.25 181 ALA A CA 1
ATOM 1435 C C . ALA A 1 181 ? -17.022 1.945 -4.257 1.00 77.25 181 ALA A C 1
ATOM 1437 O O . ALA A 1 181 ? -16.211 1.053 -4.035 1.00 77.25 181 ALA A O 1
ATOM 1438 N N . LYS A 1 182 ? -16.683 3.232 -4.120 1.00 78.81 182 LYS A N 1
ATOM 1439 C CA . LYS A 1 182 ? -15.334 3.655 -3.728 1.00 78.81 182 LYS A CA 1
ATOM 1440 C C . LYS A 1 182 ? -14.950 3.149 -2.337 1.00 78.81 182 LYS A C 1
ATOM 1442 O O . LYS A 1 182 ? -13.838 2.667 -2.151 1.00 78.81 182 LYS A O 1
ATOM 1447 N N . TYR A 1 183 ? -15.850 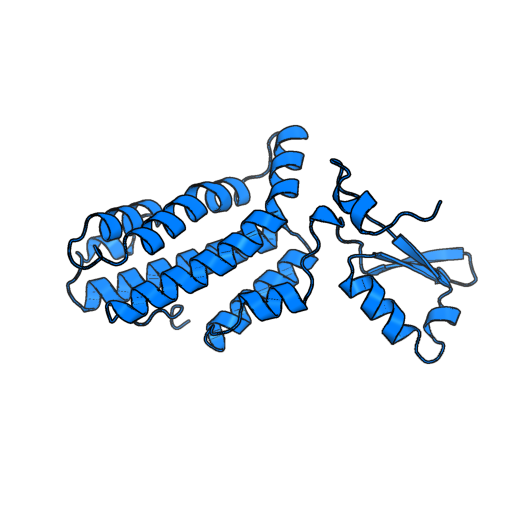3.261 -1.362 1.00 79.44 183 TYR A N 1
ATOM 1448 C CA . TYR A 1 183 ? -15.585 2.814 0.002 1.00 79.44 183 TYR A CA 1
ATOM 1449 C C . TYR A 1 183 ? -15.585 1.289 0.111 1.00 79.44 183 TYR A C 1
ATOM 1451 O O . TYR A 1 183 ? -14.754 0.775 0.845 1.00 79.44 183 TYR A O 1
ATOM 1459 N N . SER A 1 184 ? -16.438 0.556 -0.616 1.00 79.31 184 SER A N 1
ATOM 1460 C CA . SER A 1 184 ? -16.450 -0.915 -0.579 1.00 79.31 184 SER A CA 1
ATOM 1461 C C . SER A 1 184 ? -15.138 -1.515 -1.086 1.00 79.31 184 SER A C 1
ATOM 1463 O O . SER A 1 184 ? -14.635 -2.457 -0.480 1.00 79.31 184 SER A O 1
ATOM 1465 N N . GLU A 1 185 ? -14.541 -0.911 -2.115 1.00 85.75 185 GLU A N 1
ATOM 1466 C CA . GLU A 1 185 ? -13.289 -1.375 -2.724 1.00 85.75 185 GLU A CA 1
ATOM 1467 C C . GLU A 1 185 ? -12.026 -1.007 -1.930 1.00 85.75 185 GLU A C 1
ATOM 1469 O O . GLU A 1 185 ? -10.958 -1.546 -2.205 1.00 85.75 185 GLU A O 1
ATOM 1474 N N . CYS A 1 186 ? -12.102 -0.127 -0.921 1.00 89.12 186 CYS A N 1
ATOM 1475 C CA . CYS A 1 186 ? -10.902 0.380 -0.243 1.00 89.12 186 CYS A CA 1
ATOM 1476 C C . CYS A 1 186 ? -10.045 -0.729 0.389 1.00 89.12 186 CYS A C 1
ATOM 1478 O O . CYS A 1 186 ? -8.822 -0.704 0.254 1.00 89.12 186 CYS A O 1
ATOM 1480 N N . ARG A 1 187 ? -10.663 -1.737 1.019 1.00 91.00 187 ARG A N 1
ATOM 1481 C CA . ARG A 1 187 ? -9.934 -2.899 1.552 1.00 91.00 187 ARG A CA 1
ATOM 1482 C C . ARG A 1 187 ? -9.184 -3.654 0.462 1.00 91.00 187 ARG A C 1
ATOM 1484 O O . ARG A 1 187 ? -8.025 -4.018 0.661 1.00 91.00 187 ARG A O 1
ATOM 1491 N N . HIS A 1 188 ? -9.852 -3.919 -0.659 1.00 91.62 188 HIS A N 1
ATOM 1492 C CA . HIS A 1 188 ? -9.249 -4.631 -1.778 1.00 91.62 188 HIS A CA 1
ATOM 1493 C C . HIS A 1 188 ? -8.092 -3.820 -2.362 1.00 91.62 188 HIS A C 1
ATOM 1495 O O . HIS A 1 188 ? -6.969 -4.318 -2.391 1.00 91.62 188 HIS A O 1
ATOM 1501 N N . ALA A 1 189 ? -8.338 -2.548 -2.681 1.00 93.31 189 ALA A N 1
ATOM 1502 C CA . ALA A 1 189 ? -7.345 -1.617 -3.197 1.00 93.31 189 ALA A CA 1
ATOM 1503 C C . ALA A 1 189 ? -6.119 -1.508 -2.278 1.00 93.31 189 ALA A C 1
ATOM 1505 O O . ALA A 1 189 ? -4.985 -1.586 -2.739 1.00 93.31 189 ALA A O 1
ATOM 1506 N N . PHE A 1 190 ? -6.306 -1.391 -0.960 1.00 95.25 190 PHE A N 1
ATOM 1507 C CA . PHE A 1 190 ? -5.175 -1.285 -0.038 1.00 95.25 190 PHE A CA 1
ATOM 1508 C C . PHE A 1 190 ? -4.302 -2.548 -0.051 1.00 95.25 190 PHE A C 1
ATOM 1510 O O . PHE A 1 190 ? -3.077 -2.467 -0.160 1.00 95.25 190 PHE A O 1
ATOM 1517 N N . LEU A 1 191 ? -4.927 -3.726 0.037 1.00 95.19 191 LEU A N 1
ATOM 1518 C CA . LEU A 1 191 ? -4.217 -5.008 0.032 1.00 95.19 191 LEU A CA 1
ATOM 1519 C C . LEU A 1 191 ? -3.545 -5.295 -1.313 1.00 95.19 191 LEU A C 1
ATOM 1521 O O . LEU A 1 191 ? -2.435 -5.831 -1.336 1.00 95.19 191 LEU A O 1
ATOM 1525 N N . ASP A 1 192 ? -4.189 -4.926 -2.415 1.00 95.38 192 ASP A N 1
ATOM 1526 C CA . ASP A 1 192 ? -3.632 -5.072 -3.755 1.00 95.38 192 ASP A CA 1
ATOM 1527 C C . ASP A 1 192 ? -2.435 -4.130 -3.968 1.00 95.38 192 ASP A C 1
ATOM 1529 O O . ASP A 1 192 ? -1.390 -4.535 -4.486 1.00 95.38 192 ASP A O 1
ATOM 1533 N N . GLY A 1 193 ? -2.498 -2.917 -3.408 1.00 96.19 193 GLY A N 1
ATOM 1534 C CA . GLY A 1 193 ? -1.375 -1.981 -3.364 1.00 96.19 193 GLY A CA 1
ATOM 1535 C C . GLY A 1 193 ? -0.131 -2.582 -2.704 1.00 96.19 193 GLY A C 1
ATOM 1536 O O . GLY A 1 193 ? 0.971 -2.463 -3.243 1.00 96.19 193 GLY A O 1
ATOM 1537 N N . LEU A 1 194 ? -0.288 -3.314 -1.591 1.00 97.00 194 LEU A N 1
ATOM 1538 C CA . LEU A 1 194 ? 0.819 -4.034 -0.938 1.00 97.00 194 LEU A CA 1
ATOM 1539 C C . LEU A 1 194 ? 1.454 -5.083 -1.861 1.00 97.00 194 LEU A C 1
ATOM 1541 O O . LEU A 1 194 ? 2.683 -5.206 -1.922 1.00 97.00 194 LEU A O 1
ATOM 1545 N N . VAL A 1 195 ? 0.622 -5.831 -2.590 1.00 95.75 195 VAL A N 1
ATOM 1546 C CA . VAL A 1 195 ? 1.073 -6.858 -3.538 1.00 95.75 195 VAL A CA 1
ATOM 1547 C C . VAL A 1 195 ? 1.859 -6.214 -4.677 1.00 95.75 195 VAL A C 1
ATOM 1549 O O . VAL A 1 195 ? 2.967 -6.665 -4.989 1.00 95.75 195 VAL A O 1
ATOM 1552 N N . HIS A 1 196 ? 1.334 -5.138 -5.262 1.00 96.56 196 HIS A N 1
ATOM 1553 C CA . HIS A 1 196 ? 1.981 -4.433 -6.363 1.00 96.56 196 HIS A CA 1
ATOM 1554 C C . HIS A 1 196 ? 3.268 -3.725 -5.941 1.00 96.56 196 HIS A C 1
ATOM 1556 O O . HIS A 1 196 ? 4.253 -3.810 -6.671 1.00 96.56 196 HIS A O 1
ATOM 1562 N N . ILE A 1 197 ? 3.323 -3.133 -4.745 1.00 96.81 197 ILE A N 1
ATOM 1563 C CA . ILE A 1 197 ? 4.559 -2.588 -4.165 1.00 96.81 197 ILE A CA 1
ATOM 1564 C C . ILE A 1 197 ? 5.634 -3.671 -4.063 1.00 96.81 197 ILE A C 1
ATOM 1566 O O . ILE A 1 197 ? 6.763 -3.465 -4.510 1.00 96.81 197 ILE A O 1
ATOM 1570 N N . SER A 1 198 ? 5.291 -4.832 -3.497 1.00 95.56 198 SER A N 1
ATOM 1571 C CA . SER A 1 198 ? 6.246 -5.925 -3.295 1.00 95.56 198 SER A CA 1
ATOM 1572 C C . SER A 1 198 ? 6.763 -6.478 -4.628 1.00 95.56 198 SER A C 1
ATOM 1574 O O . SER A 1 198 ? 7.976 -6.570 -4.838 1.00 95.56 198 SER A O 1
ATOM 1576 N N . ARG A 1 199 ? 5.849 -6.767 -5.566 1.00 96.19 199 ARG A N 1
ATOM 1577 C CA . ARG A 1 199 ? 6.176 -7.296 -6.899 1.00 96.19 199 ARG A CA 1
ATOM 1578 C C . ARG A 1 199 ? 6.990 -6.312 -7.728 1.00 96.19 199 ARG A C 1
ATOM 1580 O O . ARG A 1 199 ? 8.009 -6.704 -8.289 1.00 96.19 199 ARG A O 1
ATOM 1587 N N . PHE A 1 200 ? 6.571 -5.047 -7.786 1.00 97.00 200 PHE A N 1
ATOM 1588 C CA . PHE A 1 200 ? 7.280 -4.014 -8.538 1.00 97.00 200 PHE A CA 1
ATOM 1589 C C . PHE A 1 200 ? 8.686 -3.813 -7.986 1.00 97.00 200 PHE A C 1
ATOM 1591 O O . PHE A 1 200 ? 9.659 -3.881 -8.731 1.00 97.00 200 PHE A O 1
ATOM 1598 N N . ARG A 1 201 ? 8.813 -3.661 -6.662 1.00 96.00 201 ARG A N 1
ATOM 1599 C CA . ARG A 1 201 ? 10.115 -3.553 -6.003 1.00 96.00 201 ARG A CA 1
ATOM 1600 C C . ARG A 1 201 ? 11.031 -4.718 -6.367 1.00 96.00 201 ARG A C 1
ATOM 1602 O O . ARG A 1 201 ? 12.193 -4.486 -6.687 1.00 96.00 201 ARG A O 1
ATOM 1609 N N . GLN A 1 202 ? 10.536 -5.949 -6.264 1.00 95.94 202 GLN A N 1
ATOM 1610 C CA . GLN A 1 202 ? 11.353 -7.126 -6.532 1.00 95.94 202 GLN A CA 1
ATOM 1611 C C . GLN A 1 202 ? 11.792 -7.165 -8.002 1.00 95.94 202 GLN A C 1
ATOM 1613 O O . GLN A 1 202 ? 12.981 -7.294 -8.266 1.00 95.94 202 GLN A O 1
ATOM 1618 N N . ALA A 1 203 ? 10.877 -6.902 -8.936 1.00 96.69 203 ALA A N 1
ATOM 1619 C CA . ALA A 1 203 ? 11.189 -6.807 -10.359 1.00 96.69 203 ALA A CA 1
ATOM 1620 C C . ALA A 1 203 ? 12.253 -5.738 -10.674 1.00 96.69 203 ALA A C 1
ATOM 1622 O O . ALA A 1 203 ? 13.192 -5.993 -11.426 1.00 96.69 203 ALA A O 1
ATOM 1623 N N . MET A 1 204 ? 12.151 -4.551 -10.064 1.00 96.88 204 MET A N 1
ATOM 1624 C CA . MET A 1 204 ? 13.151 -3.493 -10.240 1.00 96.88 204 MET A CA 1
ATOM 1625 C C . MET A 1 204 ? 14.513 -3.886 -9.653 1.00 96.88 204 MET A C 1
ATOM 1627 O O . MET A 1 204 ? 15.543 -3.544 -10.224 1.00 96.88 204 MET A O 1
ATOM 1631 N N . LYS A 1 205 ? 14.547 -4.632 -8.543 1.00 95.44 205 LYS A N 1
ATOM 1632 C CA . LYS A 1 205 ? 15.805 -5.169 -8.002 1.00 95.44 205 LYS A CA 1
ATOM 1633 C C . LYS A 1 205 ? 16.435 -6.206 -8.924 1.00 95.44 205 LYS A C 1
ATOM 1635 O O . LYS A 1 205 ? 17.647 -6.181 -9.112 1.00 95.44 205 LYS A O 1
ATOM 1640 N N . ASP A 1 206 ? 15.627 -7.092 -9.492 1.00 96.06 206 ASP A N 1
ATOM 1641 C CA . ASP A 1 206 ? 16.100 -8.210 -10.311 1.00 96.06 206 ASP A CA 1
ATOM 1642 C C . ASP A 1 206 ? 16.672 -7.746 -11.660 1.00 96.06 206 ASP A C 1
ATOM 1644 O O . ASP A 1 206 ? 17.602 -8.360 -12.176 1.00 96.06 206 ASP A O 1
ATOM 1648 N N . ILE A 1 207 ? 16.201 -6.612 -12.192 1.00 94.81 207 ILE A N 1
ATOM 1649 C CA . ILE A 1 207 ? 16.818 -5.935 -13.349 1.00 94.81 207 ILE A CA 1
ATOM 1650 C C . ILE A 1 207 ? 17.997 -5.015 -12.954 1.00 94.81 207 ILE A C 1
ATOM 1652 O O . ILE A 1 207 ? 18.601 -4.341 -13.789 1.00 94.81 207 ILE A O 1
ATOM 1656 N N . GLY A 1 208 ? 18.360 -4.982 -11.670 1.00 94.00 208 GLY A N 1
ATOM 1657 C CA . GLY A 1 208 ? 19.527 -4.271 -11.154 1.00 94.00 208 GLY A CA 1
ATOM 1658 C C . GLY A 1 208 ? 19.289 -2.823 -10.722 1.00 94.00 208 GLY A C 1
ATOM 1659 O O . GLY A 1 208 ? 20.262 -2.136 -10.423 1.00 94.00 208 GLY A O 1
ATOM 1660 N N . LEU A 1 209 ? 18.050 -2.333 -10.659 1.00 95.25 209 LEU A N 1
ATOM 1661 C CA . LEU A 1 209 ? 17.727 -1.038 -10.041 1.00 95.25 209 LEU A CA 1
ATOM 1662 C C . LEU A 1 209 ? 17.648 -1.177 -8.510 1.00 95.25 209 LEU A C 1
ATOM 1664 O O . LEU A 1 209 ? 17.717 -2.276 -7.958 1.00 95.25 209 LEU A O 1
ATOM 1668 N N . THR A 1 210 ? 17.516 -0.069 -7.779 1.00 91.19 210 THR A N 1
ATOM 1669 C CA . THR A 1 210 ? 17.578 -0.126 -6.307 1.00 91.19 210 THR A CA 1
ATOM 1670 C C . THR A 1 210 ? 16.347 -0.777 -5.672 1.00 91.19 210 THR A C 1
ATOM 1672 O O . THR A 1 210 ? 16.459 -1.408 -4.617 1.00 91.19 210 THR A O 1
ATOM 1675 N N . GLY A 1 211 ? 15.166 -0.600 -6.278 1.00 87.00 211 GLY A N 1
ATOM 1676 C CA . GLY A 1 211 ? 13.882 -1.030 -5.713 1.00 87.00 211 GLY A CA 1
ATOM 1677 C C . GLY A 1 211 ? 13.576 -0.406 -4.344 1.00 87.00 211 GLY A C 1
ATOM 1678 O O . GLY A 1 211 ? 12.936 -1.034 -3.498 1.00 87.00 211 GLY A O 1
ATOM 1679 N N . ASN A 1 212 ? 14.076 0.801 -4.082 1.00 87.31 212 ASN A N 1
ATOM 1680 C CA . ASN A 1 212 ? 13.813 1.543 -2.850 1.00 87.31 212 ASN A CA 1
ATOM 1681 C C . ASN A 1 212 ? 13.048 2.833 -3.150 1.00 87.31 212 ASN A C 1
ATOM 1683 O O . ASN A 1 212 ? 12.934 3.247 -4.297 1.00 87.31 212 ASN A O 1
ATOM 1687 N N . LEU A 1 213 ? 12.511 3.463 -2.106 1.00 86.88 213 LEU A N 1
ATOM 1688 C CA . LEU A 1 213 ? 11.951 4.809 -2.218 1.00 86.88 213 LEU A CA 1
ATOM 1689 C C . LEU A 1 213 ? 13.068 5.852 -2.377 1.00 86.88 213 LEU A C 1
ATOM 1691 O O . LEU A 1 213 ? 14.191 5.598 -1.918 1.00 86.88 213 LEU A O 1
ATOM 1695 N N . PRO A 1 214 ? 12.754 7.041 -2.924 1.00 78.69 214 PRO A N 1
ATOM 1696 C CA . PRO A 1 214 ? 13.701 8.139 -3.015 1.00 78.69 214 PRO A CA 1
ATOM 1697 C C . PRO A 1 214 ? 14.360 8.469 -1.674 1.00 78.69 214 PRO A C 1
ATOM 1699 O O . PRO A 1 214 ? 13.774 8.323 -0.586 1.00 78.69 214 PRO A O 1
ATOM 1702 N N . ARG A 1 215 ? 15.616 8.917 -1.743 1.00 63.47 215 ARG A N 1
ATOM 1703 C CA . ARG A 1 215 ? 16.278 9.563 -0.608 1.00 63.47 215 ARG A CA 1
ATOM 1704 C C . ARG A 1 215 ? 15.687 10.967 -0.476 1.00 63.47 215 ARG A C 1
ATOM 1706 O O . ARG A 1 215 ? 16.122 11.881 -1.158 1.00 63.47 215 ARG A O 1
ATOM 1713 N N . THR A 1 216 ? 14.639 11.066 0.334 1.00 53.62 216 THR A N 1
ATOM 1714 C CA . THR A 1 216 ? 14.209 12.300 1.000 1.00 53.62 216 THR A CA 1
ATOM 1715 C C . THR A 1 216 ? 15.271 12.752 1.981 1.00 53.62 216 THR A C 1
ATOM 1717 O O . THR A 1 216 ? 15.723 11.850 2.733 1.00 53.62 216 THR A O 1
#

Secondary structure (DSSP, 8-state):
----HHHHHT-SSPPP-EEEEEHHHHTSTTHHHHHHHHHHTT-EEEEE-TT--EEEEEPPPPGGG---HHHHHHHTTT--HHHHHHHHHHHHHHHH-HHHHHHHHHHHHHHHHHHHHHHHHHTTSS-GGGGGS-HHHHHHHHHHSGGGGGGHHHHHHHHHHIIIIIHHHTS--SSHHHHHHHHHTHHHHHHHHHHHHHHHHHHHHHTTS--S----

Sequence (216 aa):
MKLKSNDVRQVPQPIAIYAVCPEEALAKPGQVAESLKLQAHGFGLLLVDLTGQARELFPAIPLVQVIPQDEFKEKTRGLSGKLRQRVFDAFEQYKRSPVDGVKEISEILEGLVQQATHDAIQRNYVDGSLRNSPIAFILDTFFGESRFQNFRAAIGGSRSYYSEYRNPSSHWPRGRQAAYAKYSECRHAFLDGLVHISRFRQAMKDIGLTGNLPRT

pLDDT: mean 87.75, std 11.43, range [35.44, 97.56]